Protein AF-A0A1B6D0D6-F1 (afdb_monomer)

Structure (mmCIF, N/CA/C/O backbone):
data_AF-A0A1B6D0D6-F1
#
_entry.id   AF-A0A1B6D0D6-F1
#
loop_
_atom_site.group_PDB
_atom_site.id
_atom_site.type_symbol
_atom_site.label_atom_id
_atom_site.label_alt_id
_atom_site.label_comp_id
_atom_site.label_asym_id
_atom_site.label_entity_id
_atom_site.label_seq_id
_atom_site.pdbx_PDB_ins_code
_atom_site.Cartn_x
_atom_site.Cartn_y
_atom_site.Cartn_z
_atom_site.occupancy
_atom_site.B_iso_or_equiv
_atom_site.auth_seq_id
_atom_site.auth_comp_id
_atom_site.auth_asym_id
_atom_site.auth_atom_id
_atom_site.pdbx_PDB_model_num
ATOM 1 N N . THR A 1 1 ? -44.015 -38.029 50.184 1.00 39.19 1 THR A N 1
ATOM 2 C CA . THR A 1 1 ? -42.613 -38.122 49.736 1.00 39.19 1 THR A CA 1
ATOM 3 C C . THR A 1 1 ? -42.463 -37.241 48.519 1.00 39.19 1 THR A C 1
ATOM 5 O O . THR A 1 1 ? -43.371 -37.214 47.702 1.00 39.19 1 THR A O 1
ATOM 8 N N . ILE A 1 2 ? -41.411 -36.433 48.529 1.00 34.16 2 ILE A N 1
ATOM 9 C CA . ILE A 1 2 ? -41.123 -35.267 47.683 1.00 34.16 2 ILE A CA 1
ATOM 10 C C . ILE A 1 2 ? -40.636 -35.699 46.284 1.00 34.16 2 ILE A C 1
ATOM 12 O O . ILE A 1 2 ? -39.927 -36.695 46.210 1.00 34.16 2 ILE A O 1
ATOM 16 N N . GLU A 1 3 ? -41.057 -34.938 45.258 1.00 36.84 3 GLU A N 1
ATOM 17 C CA . GLU A 1 3 ? -40.459 -34.633 43.929 1.00 36.84 3 GLU A CA 1
ATOM 18 C C . GLU A 1 3 ? -39.838 -35.770 43.083 1.00 36.84 3 GLU A C 1
ATOM 20 O O . GLU A 1 3 ? -39.102 -36.629 43.546 1.00 36.84 3 GLU A O 1
ATOM 25 N N . SER A 1 4 ? -40.015 -35.792 41.761 1.00 36.00 4 SER A N 1
ATOM 26 C CA . SER A 1 4 ? -39.364 -34.803 40.893 1.00 36.00 4 SER A CA 1
ATOM 27 C C . SER A 1 4 ? -39.814 -34.929 39.433 1.00 36.00 4 SER A C 1
ATOM 29 O O . SER A 1 4 ? -39.970 -36.016 38.883 1.00 36.00 4 SER A O 1
ATOM 31 N N . ASN A 1 5 ? -40.015 -33.762 38.827 1.00 39.62 5 ASN A N 1
ATOM 32 C CA . ASN A 1 5 ? -40.193 -33.519 37.401 1.00 39.62 5 ASN A CA 1
ATOM 33 C C . ASN A 1 5 ? -38.788 -33.417 36.767 1.00 39.62 5 ASN A C 1
ATOM 35 O O . ASN A 1 5 ? -37.961 -32.706 37.343 1.00 39.62 5 ASN A O 1
ATOM 39 N N . PRO A 1 6 ? -38.466 -34.060 35.628 1.00 39.66 6 PRO A N 1
ATOM 40 C CA . PRO A 1 6 ? -37.194 -33.817 34.968 1.00 39.66 6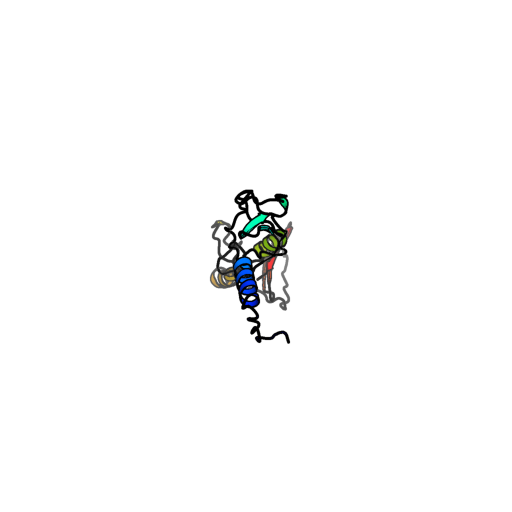 PRO A CA 1
ATOM 41 C C . PRO A 1 6 ? -37.310 -32.512 34.179 1.00 39.66 6 PRO A C 1
ATOM 43 O O . PRO A 1 6 ? -37.983 -32.426 33.152 1.00 39.66 6 PRO A O 1
ATOM 46 N N . MET A 1 7 ? -36.679 -31.473 34.715 1.00 35.28 7 MET A N 1
ATOM 47 C CA . MET A 1 7 ? -36.406 -30.230 34.009 1.00 35.28 7 MET A CA 1
ATOM 48 C C . MET A 1 7 ? -35.378 -30.569 32.925 1.00 35.28 7 MET A C 1
ATOM 50 O O . MET A 1 7 ? -34.234 -30.884 33.235 1.00 35.28 7 MET A O 1
ATOM 54 N N . ALA A 1 8 ? -35.815 -30.605 31.667 1.00 37.88 8 ALA A N 1
ATOM 55 C CA . ALA A 1 8 ? -34.906 -30.689 30.536 1.00 37.88 8 ALA A CA 1
ATOM 56 C C . ALA A 1 8 ? -34.085 -29.395 30.504 1.00 37.88 8 ALA A C 1
ATOM 58 O O . ALA A 1 8 ? -34.636 -28.310 30.313 1.00 37.88 8 ALA A O 1
ATOM 59 N N . GLU A 1 9 ? -32.787 -29.525 30.758 1.00 37.00 9 GLU A N 1
ATOM 60 C CA . GLU A 1 9 ? -31.804 -28.466 30.578 1.00 37.00 9 GLU A CA 1
ATOM 61 C C . GLU A 1 9 ? -31.776 -28.097 29.092 1.00 37.00 9 GLU A C 1
ATOM 63 O O . GLU A 1 9 ? -31.386 -28.882 28.229 1.00 37.00 9 GLU A O 1
ATOM 68 N N . ILE A 1 10 ? -32.279 -26.903 28.791 1.00 42.34 10 ILE A N 1
ATOM 69 C CA . ILE A 1 10 ? -32.053 -26.231 27.518 1.00 42.34 10 ILE A CA 1
ATOM 70 C C . ILE A 1 10 ? -30.659 -25.618 27.657 1.00 42.34 10 ILE A C 1
ATOM 72 O O . ILE A 1 10 ? -30.530 -24.490 28.128 1.00 42.34 10 ILE A O 1
ATOM 76 N N . GLU A 1 11 ? -29.618 -26.389 27.338 1.00 39.38 11 GLU A N 1
ATOM 77 C CA . GLU A 1 11 ? -28.283 -25.829 27.123 1.00 39.38 11 GLU A CA 1
ATOM 78 C C . GLU A 1 11 ? -28.361 -24.908 25.902 1.00 39.38 11 GLU A C 1
ATOM 80 O O . GLU A 1 11 ? -28.730 -25.302 24.792 1.00 39.38 11 GLU A O 1
ATOM 85 N N . SER A 1 12 ? -28.160 -23.630 26.193 1.00 41.00 12 SER A N 1
ATOM 86 C CA . SER A 1 12 ? -28.443 -22.478 25.362 1.00 41.00 12 SER A CA 1
ATOM 87 C C . SER A 1 12 ? -27.462 -22.357 24.197 1.00 41.00 12 SER A C 1
ATOM 89 O O . SER A 1 12 ? -26.256 -22.540 24.315 1.00 41.00 12 SER A O 1
ATOM 91 N N . SER A 1 13 ? -28.020 -21.949 23.063 1.00 46.53 13 SER A N 1
ATOM 92 C CA . SER A 1 13 ? -27.400 -21.533 21.802 1.00 46.53 13 SER A CA 1
ATOM 93 C C . SER A 1 13 ? -26.521 -20.268 21.905 1.00 46.53 13 SER A C 1
ATOM 95 O O . SER A 1 13 ? -26.529 -19.431 21.004 1.00 46.53 13 SER A O 1
ATOM 97 N N . GLU A 1 14 ? -25.837 -20.053 23.027 1.00 46.78 14 GLU A N 1
ATOM 98 C CA . GLU A 1 14 ? -25.138 -18.798 23.339 1.00 46.78 14 GLU A CA 1
ATOM 99 C C . GLU A 1 14 ? -23.723 -18.739 22.739 1.00 46.78 14 GLU A C 1
ATOM 101 O O . GLU A 1 14 ? -23.304 -17.671 22.290 1.00 46.78 14 GLU A O 1
ATOM 106 N N . GLU A 1 15 ? -23.028 -19.875 22.618 1.00 44.41 15 GLU A N 1
ATOM 107 C CA . GLU A 1 15 ? -21.639 -19.923 22.126 1.00 44.41 15 GLU A CA 1
ATOM 108 C C . GLU A 1 15 ? -21.503 -19.593 20.627 1.00 44.41 15 GLU A C 1
ATOM 110 O O . GLU A 1 15 ? -20.579 -18.881 20.234 1.00 44.41 15 GLU A O 1
ATOM 115 N N . GLU A 1 16 ? -22.449 -20.021 19.779 1.00 43.06 16 GLU A N 1
ATOM 116 C CA . GLU A 1 16 ? -22.435 -19.678 18.344 1.00 43.06 16 GLU A CA 1
ATOM 117 C C . GLU A 1 16 ? -22.640 -18.171 18.108 1.00 43.06 16 GLU A C 1
ATOM 119 O O . GLU A 1 16 ? -22.096 -17.602 17.159 1.00 43.06 16 GLU A O 1
ATOM 124 N N . SER A 1 17 ? -23.373 -17.502 19.006 1.00 55.56 17 SER A N 1
ATOM 125 C CA . SER A 1 17 ? -23.674 -16.074 18.890 1.00 55.56 17 SER A CA 1
ATOM 126 C C . SER A 1 17 ? -22.478 -15.185 19.233 1.00 55.56 17 SER A C 1
ATOM 128 O O . SER A 1 17 ? -22.275 -14.163 18.575 1.00 55.56 17 SER A O 1
ATOM 130 N N . GLU A 1 18 ? -21.651 -15.570 20.215 1.00 51.44 18 GLU A N 1
ATOM 131 C CA . GLU A 1 18 ? -20.466 -14.797 20.599 1.00 51.44 18 GLU A CA 1
ATOM 132 C C . GLU A 1 18 ? -19.409 -14.810 19.499 1.00 51.44 18 GLU A C 1
ATOM 134 O O . GLU A 1 18 ? -18.860 -13.754 19.186 1.00 51.44 18 GLU A O 1
ATOM 139 N N . ASP A 1 19 ? -19.158 -15.958 18.866 1.00 53.53 19 ASP A N 1
ATOM 140 C CA . ASP A 1 19 ? -18.165 -16.077 17.794 1.00 53.53 19 ASP A CA 1
ATOM 141 C C . ASP A 1 19 ? -18.588 -15.328 16.521 1.00 53.53 19 ASP A C 1
ATOM 143 O O . ASP A 1 19 ? -17.757 -14.703 15.848 1.00 53.53 19 ASP A O 1
ATOM 147 N N . GLU A 1 20 ? -19.883 -15.317 16.200 1.00 54.31 20 GLU A N 1
ATOM 148 C CA . GLU A 1 20 ? -20.429 -14.545 15.082 1.00 54.31 20 GLU A CA 1
ATOM 149 C C . GLU A 1 20 ? -20.345 -13.029 15.346 1.00 54.31 20 GLU A C 1
ATOM 151 O O . GLU A 1 20 ? -19.938 -12.254 14.469 1.00 54.31 20 GLU A O 1
ATOM 156 N N . LEU A 1 21 ? -20.602 -12.598 16.585 1.00 57.00 21 LEU A N 1
ATOM 157 C CA . LEU A 1 21 ? -20.431 -11.212 17.027 1.00 57.00 21 LEU A CA 1
ATOM 158 C C . LEU A 1 21 ? -18.947 -10.811 17.036 1.00 57.00 21 LEU A C 1
ATOM 160 O O . LEU A 1 21 ? -18.591 -9.735 16.553 1.00 57.00 21 LEU A O 1
ATOM 164 N N . LEU A 1 22 ? -18.056 -11.698 17.489 1.00 53.88 22 LEU A N 1
ATOM 165 C CA . LEU A 1 22 ? -16.603 -11.510 17.478 1.00 53.88 22 LEU A CA 1
ATOM 166 C C . LEU A 1 22 ? -16.080 -11.371 16.044 1.00 53.88 22 LEU A C 1
ATOM 168 O O . LEU A 1 22 ? -15.235 -10.520 15.769 1.00 53.88 22 LEU A O 1
ATOM 172 N N . ASN A 1 23 ? -16.589 -12.178 15.113 1.00 52.47 23 ASN A N 1
ATOM 173 C CA . ASN A 1 23 ? -16.229 -12.121 13.696 1.00 52.47 23 ASN A CA 1
ATOM 174 C C . ASN A 1 23 ? -16.796 -10.879 12.994 1.00 52.47 23 ASN A C 1
ATOM 176 O O . ASN A 1 23 ? -16.139 -10.326 12.108 1.00 52.47 23 ASN A O 1
ATOM 180 N N . THR A 1 24 ? -17.956 -10.391 13.435 1.00 52.38 24 THR A N 1
ATOM 181 C CA . THR A 1 24 ? -18.528 -9.114 12.990 1.00 52.38 24 THR A CA 1
ATOM 182 C C . THR A 1 24 ? -17.701 -7.929 13.508 1.00 52.38 24 THR A C 1
ATOM 184 O O . THR A 1 24 ? -17.396 -7.008 12.751 1.00 52.38 24 THR A O 1
ATOM 187 N N . LEU A 1 25 ? -17.227 -7.986 14.757 1.00 57.09 25 LEU A N 1
ATOM 188 C CA . LEU A 1 25 ? -16.397 -6.947 15.384 1.00 57.09 25 LEU A CA 1
ATOM 189 C C . LEU A 1 25 ? -14.937 -6.946 14.908 1.00 57.09 25 LEU A C 1
ATOM 191 O O . LEU A 1 25 ? -14.326 -5.880 14.811 1.00 57.09 25 LEU A O 1
ATOM 195 N N . LYS A 1 26 ? -14.379 -8.106 14.526 1.00 52.84 26 LYS A N 1
ATOM 196 C CA . LYS A 1 26 ? -13.071 -8.205 13.840 1.00 52.84 26 LYS A CA 1
ATOM 197 C C . LYS A 1 26 ? -13.041 -7.417 12.526 1.00 52.84 26 LYS A C 1
ATOM 199 O O . LYS A 1 26 ? -11.961 -7.074 12.056 1.00 52.84 26 LYS A O 1
ATOM 204 N N . ARG A 1 27 ? -14.213 -7.120 11.952 1.00 53.22 27 ARG A N 1
ATOM 205 C CA . ARG A 1 27 ? -14.407 -6.304 10.746 1.00 53.22 27 ARG A CA 1
ATOM 206 C C . ARG A 1 27 ? -15.014 -4.944 11.052 1.00 53.22 27 ARG A C 1
ATOM 208 O O . ARG A 1 27 ? -15.774 -4.419 10.239 1.00 53.22 27 ARG A O 1
ATOM 215 N N . ILE A 1 28 ? -14.688 -4.359 12.198 1.00 58.53 28 ILE A N 1
ATOM 216 C CA . ILE A 1 28 ? -14.913 -2.932 12.366 1.00 58.53 28 ILE A CA 1
ATOM 217 C C . ILE A 1 28 ? -14.174 -2.215 11.229 1.00 58.53 28 ILE A C 1
ATOM 219 O O . ILE A 1 28 ? -12.947 -2.196 11.153 1.00 58.53 28 ILE A O 1
ATOM 223 N N . ASP A 1 29 ? -14.972 -1.719 10.283 1.00 55.72 29 ASP A N 1
ATOM 224 C CA . ASP A 1 29 ? -14.516 -0.938 9.145 1.00 55.72 29 ASP A CA 1
ATOM 225 C C . ASP A 1 29 ? -13.705 0.241 9.693 1.00 55.72 29 ASP A C 1
ATOM 227 O O . ASP A 1 29 ? -14.025 0.776 10.758 1.00 55.72 29 ASP A O 1
ATOM 231 N N . ASN A 1 30 ? -12.684 0.692 8.966 1.00 56.16 30 ASN A N 1
ATOM 232 C CA . ASN A 1 30 ? -11.805 1.796 9.387 1.00 56.16 30 ASN A CA 1
ATOM 233 C C . ASN A 1 30 ? -12.563 3.123 9.640 1.00 56.16 30 ASN A C 1
ATOM 235 O O . ASN A 1 30 ? -11.960 4.126 10.005 1.00 56.16 30 ASN A O 1
ATOM 239 N N . LYS A 1 31 ? -13.878 3.134 9.404 1.00 58.28 31 LYS A N 1
ATOM 240 C CA . LYS A 1 31 ? -14.824 4.221 9.645 1.00 58.28 31 LYS A CA 1
ATOM 241 C C . LYS A 1 31 ? -15.462 4.200 11.031 1.00 58.28 31 LYS A C 1
ATOM 243 O O . LYS A 1 31 ? -16.122 5.176 11.376 1.00 58.28 31 LYS A O 1
ATOM 248 N N . ALA A 1 32 ? -15.353 3.115 11.797 1.00 67.88 32 ALA A N 1
ATOM 249 C CA . ALA A 1 32 ? -15.928 3.115 13.133 1.00 67.88 32 ALA A CA 1
ATOM 250 C C . ALA A 1 32 ? -15.085 4.001 14.058 1.00 67.88 32 ALA A C 1
ATOM 252 O O . ALA A 1 32 ? -13.859 3.875 14.136 1.00 67.88 32 ALA A O 1
ATOM 253 N N . VAL A 1 33 ? -15.774 4.895 14.756 1.00 72.44 33 VAL A N 1
ATOM 254 C CA . VAL A 1 33 ? -15.189 5.881 15.661 1.00 72.44 33 VAL A CA 1
ATOM 255 C C . VAL A 1 33 ? -15.652 5.624 17.086 1.00 72.44 33 VAL A C 1
ATOM 257 O O . VAL A 1 33 ? -16.735 5.089 17.318 1.00 72.44 33 VAL A O 1
ATOM 260 N N . CYS A 1 34 ? -14.823 6.019 18.043 1.00 76.88 34 CYS A N 1
ATOM 261 C CA . CYS A 1 34 ? -15.129 5.972 19.462 1.00 76.88 34 CYS A CA 1
ATOM 262 C C . CYS A 1 34 ? -16.382 6.791 19.779 1.00 76.88 34 CYS A C 1
ATOM 264 O O . CYS A 1 34 ? -16.420 7.984 19.486 1.00 76.88 34 CYS A O 1
ATOM 266 N N . ASP A 1 35 ? -17.349 6.192 20.482 1.00 77.06 35 ASP A N 1
ATOM 267 C CA . ASP A 1 35 ? -18.580 6.876 20.911 1.00 77.06 35 ASP A CA 1
ATOM 268 C C . ASP A 1 35 ? -18.326 8.029 21.906 1.00 77.06 35 ASP A C 1
ATOM 270 O O . ASP A 1 35 ? -19.262 8.741 22.272 1.00 77.06 35 ASP A O 1
ATOM 274 N N . PHE A 1 36 ? -17.084 8.193 22.383 1.00 81.38 36 PHE A N 1
ATOM 275 C CA . PHE A 1 36 ? -16.679 9.256 23.304 1.00 81.38 36 PHE A CA 1
ATOM 276 C C . PHE A 1 36 ? -15.774 10.317 22.669 1.00 81.38 36 PHE A C 1
ATOM 278 O O . PHE A 1 36 ? -16.056 11.501 22.802 1.00 81.38 36 PHE A O 1
ATOM 285 N N . CYS A 1 37 ? -14.668 9.922 22.027 1.00 82.25 37 CYS A N 1
ATOM 286 C CA . CYS A 1 37 ? -13.714 10.885 21.463 1.00 82.25 37 CYS A CA 1
ATOM 287 C C . CYS A 1 37 ? -13.931 11.171 19.976 1.00 82.25 37 CYS A C 1
ATOM 289 O O . CYS A 1 37 ? -13.204 11.992 19.429 1.00 82.25 37 CYS A O 1
ATOM 291 N N . GLU A 1 38 ? -14.875 10.475 19.332 1.00 75.19 38 GLU A N 1
ATOM 292 C CA . GLU A 1 38 ? -15.215 10.620 17.908 1.00 75.19 38 GLU A CA 1
ATOM 293 C C . GLU A 1 38 ? -14.027 10.406 16.949 1.00 75.19 38 GLU A C 1
ATOM 295 O O . GLU A 1 38 ? -14.090 10.736 15.768 1.00 75.19 38 GLU A O 1
ATOM 300 N N . ASP A 1 39 ? -12.951 9.798 17.451 1.00 72.69 39 ASP A N 1
ATOM 301 C CA . ASP A 1 39 ? -11.754 9.442 16.695 1.00 72.69 39 ASP A CA 1
ATOM 302 C C . ASP A 1 39 ? -11.706 7.926 16.461 1.00 72.69 39 ASP A C 1
ATOM 304 O O . ASP A 1 39 ? -12.420 7.140 17.092 1.00 72.69 39 ASP A O 1
ATOM 308 N N . THR A 1 40 ? -10.844 7.506 15.545 1.00 69.69 40 THR A N 1
ATOM 309 C CA . THR A 1 40 ? -10.610 6.112 15.172 1.00 69.69 40 THR A CA 1
ATOM 310 C C . THR A 1 40 ? -10.261 5.274 16.403 1.00 69.69 40 THR A C 1
ATOM 312 O O . THR A 1 40 ? -9.352 5.616 17.164 1.00 69.69 40 THR A O 1
ATOM 315 N N . PHE A 1 41 ? -10.931 4.131 16.573 1.00 72.56 41 PHE A N 1
ATOM 316 C CA . PHE A 1 41 ? -10.701 3.237 17.711 1.00 72.56 41 PHE A CA 1
ATOM 317 C C . PHE A 1 41 ? -9.237 2.833 17.868 1.00 72.56 41 PHE A C 1
ATOM 319 O O . PHE A 1 41 ? -8.662 2.220 16.968 1.00 72.56 41 PHE A O 1
ATOM 326 N N . LEU A 1 42 ? -8.653 3.094 19.037 1.00 64.25 42 LEU A N 1
ATOM 327 C CA . LEU A 1 42 ? -7.365 2.533 19.440 1.00 64.25 42 LEU A CA 1
ATOM 328 C C . LEU A 1 42 ? -7.618 1.255 20.250 1.00 64.25 42 LEU A C 1
ATOM 330 O O . LEU A 1 42 ? -8.230 1.358 21.312 1.00 64.25 42 LEU A O 1
ATOM 334 N N . PRO A 1 43 ? -7.189 0.071 19.775 1.00 62.91 43 PRO A N 1
ATOM 335 C CA . PRO A 1 43 ? -7.244 -1.142 20.580 1.00 62.91 43 PRO A CA 1
ATOM 336 C C . PRO A 1 43 ? -6.275 -1.068 21.776 1.00 62.91 43 PRO A C 1
ATOM 338 O O . PRO A 1 43 ? -5.204 -0.469 21.642 1.00 62.91 43 PRO A O 1
ATOM 341 N N . PRO A 1 44 ? -6.602 -1.704 22.922 1.00 63.84 44 PRO A N 1
ATOM 342 C CA . PRO A 1 44 ? -7.825 -2.470 23.207 1.00 63.84 44 PRO A CA 1
ATOM 343 C C . PRO A 1 44 ? -9.067 -1.578 23.393 1.00 63.84 44 PRO A C 1
ATOM 345 O O . PRO A 1 44 ? -8.960 -0.368 23.571 1.00 63.84 44 PRO A O 1
ATOM 348 N N . ILE A 1 45 ? -10.265 -2.163 23.315 1.00 74.94 45 ILE A N 1
ATOM 349 C CA . ILE A 1 45 ? -11.531 -1.407 23.315 1.00 74.94 45 ILE A CA 1
ATOM 350 C C . ILE A 1 45 ? -12.390 -1.838 24.485 1.00 74.94 45 ILE A C 1
ATOM 352 O O . ILE A 1 45 ? -12.536 -3.018 24.788 1.00 74.94 45 ILE A O 1
ATOM 356 N N . LYS A 1 46 ? -12.982 -0.860 25.156 1.00 76.31 46 LYS A N 1
ATOM 357 C CA . LYS A 1 46 ? -13.946 -1.081 26.228 1.00 76.31 46 LYS A CA 1
ATOM 358 C C . LYS A 1 46 ? -15.335 -1.206 25.628 1.00 76.31 46 LYS A C 1
ATOM 360 O O . LYS A 1 46 ? -15.686 -0.463 24.713 1.00 76.31 46 LYS A O 1
ATOM 365 N N . MET A 1 47 ? -16.123 -2.118 26.180 1.00 79.88 47 MET A N 1
ATOM 366 C CA . MET A 1 47 ? -17.512 -2.333 25.794 1.00 79.88 47 MET A CA 1
ATOM 367 C C . MET A 1 47 ? -18.378 -2.332 27.056 1.00 79.88 47 MET A C 1
ATOM 369 O O . MET A 1 47 ? -18.011 -2.937 28.067 1.00 79.88 47 MET A O 1
ATOM 373 N N . CYS A 1 48 ? -19.505 -1.621 27.037 1.00 80.69 48 CYS A N 1
ATOM 374 C CA . CYS A 1 48 ? -20.517 -1.770 28.090 1.00 80.69 48 CYS A CA 1
ATOM 375 C C . CYS A 1 48 ? -21.503 -2.898 27.750 1.00 80.69 48 CYS A C 1
ATOM 377 O O . CYS A 1 48 ? -21.525 -3.368 26.616 1.00 80.69 48 CYS A O 1
ATOM 379 N N . ALA A 1 49 ? -22.356 -3.308 28.695 1.00 78.81 49 ALA A N 1
ATOM 380 C CA . ALA A 1 49 ? -23.326 -4.385 28.450 1.00 78.81 49 ALA A CA 1
ATOM 381 C C . ALA A 1 49 ? -24.363 -4.051 27.355 1.00 78.81 49 ALA A C 1
ATOM 383 O O . ALA A 1 49 ? -24.974 -4.950 26.794 1.00 78.81 49 ALA A O 1
ATOM 384 N N . ASN A 1 50 ? -24.511 -2.768 27.002 1.00 76.19 50 ASN A N 1
ATOM 385 C CA . ASN A 1 50 ? -25.353 -2.295 25.899 1.00 76.19 50 ASN A CA 1
ATOM 386 C C . ASN A 1 50 ? -24.574 -2.086 24.580 1.00 76.19 50 ASN A C 1
ATOM 388 O O . ASN A 1 50 ? -24.994 -1.277 23.758 1.00 76.19 50 ASN A O 1
ATOM 392 N N . TYR A 1 51 ? -23.421 -2.741 24.397 1.00 75.06 51 TYR A N 1
ATOM 393 C CA . TYR A 1 51 ? -22.628 -2.738 23.153 1.00 75.06 51 TYR A CA 1
ATOM 394 C C . TYR A 1 51 ? -22.185 -1.354 22.635 1.00 75.06 51 TYR A C 1
ATOM 396 O O . TYR A 1 51 ? -22.024 -1.153 21.435 1.00 75.06 51 TYR A O 1
ATOM 404 N N . HIS A 1 52 ? -21.947 -0.392 23.530 1.00 78.06 52 HIS A N 1
ATOM 405 C CA . HIS A 1 52 ? -21.271 0.861 23.168 1.00 78.06 52 HIS A CA 1
ATOM 406 C C . HIS A 1 52 ? -19.756 0.699 23.292 1.00 78.06 52 HIS A C 1
ATOM 408 O O . HIS A 1 52 ? -19.288 0.127 24.284 1.00 78.06 52 HIS A O 1
ATOM 414 N N . PHE A 1 53 ? -19.002 1.230 22.327 1.00 77.94 53 PHE A N 1
ATOM 415 C CA . PHE A 1 53 ? -17.564 0.988 22.193 1.00 77.94 53 PHE A CA 1
ATOM 416 C C . PHE A 1 53 ? -16.742 2.242 22.507 1.00 77.94 53 PHE A C 1
ATOM 418 O O . PHE A 1 53 ? -17.015 3.335 22.005 1.00 77.94 53 PHE A O 1
ATOM 425 N N . PHE A 1 54 ? -15.672 2.075 23.290 1.00 78.56 54 PHE A N 1
ATOM 426 C CA . PHE A 1 54 ? -14.787 3.168 23.713 1.00 78.56 54 PHE A CA 1
ATOM 427 C C . PHE A 1 54 ? -13.312 2.786 23.588 1.00 78.56 54 PHE A C 1
ATOM 429 O O . PHE A 1 54 ? -12.937 1.653 23.885 1.00 78.56 54 PHE A O 1
ATOM 436 N N . CYS A 1 55 ? -12.449 3.738 23.232 1.00 77.50 55 CYS A N 1
ATOM 437 C CA . CYS A 1 55 ? -11.000 3.530 23.309 1.00 77.50 55 CYS A CA 1
ATOM 438 C C . CYS A 1 55 ? -10.570 3.266 24.759 1.00 77.50 55 CYS A C 1
ATOM 440 O O . CYS A 1 55 ? -11.075 3.909 25.687 1.00 77.50 55 CYS A O 1
ATOM 442 N N . ASP A 1 56 ? -9.579 2.396 24.963 1.00 75.19 56 ASP A N 1
ATOM 443 C CA . ASP A 1 56 ? -9.014 2.171 26.298 1.00 75.19 56 ASP A CA 1
ATOM 444 C C . ASP A 1 56 ? -8.483 3.474 26.925 1.00 75.19 56 ASP A C 1
ATOM 446 O O . ASP A 1 56 ? -8.826 3.798 28.067 1.00 75.19 56 ASP A O 1
ATOM 450 N N . ASN A 1 57 ? -7.795 4.290 26.117 1.00 77.38 57 ASN A N 1
ATOM 451 C CA . ASN A 1 57 ? -7.231 5.590 26.501 1.00 77.38 57 ASN A CA 1
ATOM 452 C C . ASN A 1 57 ? -8.270 6.635 26.939 1.00 77.38 57 ASN A C 1
ATOM 454 O O . ASN A 1 57 ? -7.905 7.618 27.581 1.00 77.38 57 ASN A O 1
ATOM 458 N N . CYS A 1 58 ? -9.558 6.453 26.627 1.00 79.19 58 CYS A N 1
ATOM 459 C CA . CYS A 1 58 ? -10.601 7.377 27.078 1.00 79.19 58 CYS A CA 1
ATOM 460 C C . CYS A 1 58 ? -10.922 7.226 28.577 1.00 79.19 58 CYS A C 1
ATOM 462 O O . CYS A 1 58 ? -11.731 7.991 29.092 1.00 79.19 58 CYS A O 1
ATOM 464 N N . ASN A 1 59 ? -10.315 6.256 29.283 1.00 76.56 59 ASN A N 1
ATOM 465 C CA . ASN A 1 59 ? -10.483 6.028 30.727 1.00 76.56 59 ASN A CA 1
ATOM 466 C C . ASN A 1 59 ? -11.954 5.957 31.189 1.00 76.56 59 ASN A C 1
ATOM 468 O O . ASN A 1 59 ? -12.289 6.278 32.328 1.00 76.56 59 ASN A O 1
ATOM 472 N N . ILE A 1 60 ? -12.836 5.492 30.300 1.00 77.19 60 ILE A N 1
ATOM 473 C CA . ILE A 1 60 ? -14.270 5.363 30.552 1.00 77.19 60 ILE A CA 1
ATOM 474 C C . ILE A 1 60 ? -14.513 4.172 31.480 1.00 77.19 60 ILE A C 1
ATOM 476 O O . ILE A 1 60 ? -14.236 3.030 31.120 1.00 77.19 60 ILE A O 1
ATOM 480 N N . THR A 1 61 ? -15.045 4.436 32.672 1.00 78.44 61 THR A N 1
ATOM 481 C CA . THR A 1 61 ? -15.474 3.405 33.637 1.00 78.44 61 THR A CA 1
ATOM 482 C C . THR A 1 61 ? -16.984 3.164 33.593 1.00 78.44 61 THR A C 1
ATOM 484 O O . THR A 1 61 ? -17.452 2.066 33.897 1.00 78.44 61 THR A O 1
ATOM 487 N N . LYS A 1 62 ? -17.751 4.174 33.166 1.00 82.31 62 LYS A N 1
ATOM 488 C CA . LYS A 1 62 ? -19.194 4.103 32.922 1.00 82.31 62 LYS A CA 1
ATOM 489 C C . LYS A 1 62 ? -19.521 4.643 31.541 1.00 82.31 62 LYS A C 1
ATOM 491 O O . LYS A 1 62 ? -19.028 5.701 31.164 1.00 82.31 62 LYS A O 1
ATOM 496 N N . CYS A 1 63 ? -20.374 3.937 30.812 1.00 80.81 63 CYS A N 1
ATOM 497 C CA . CYS A 1 63 ? -20.834 4.346 29.497 1.00 80.81 63 CYS A CA 1
ATOM 498 C C . CYS A 1 63 ? -21.529 5.722 29.571 1.00 80.81 63 CYS A C 1
ATOM 500 O O . CYS A 1 63 ? -22.520 5.851 30.290 1.00 80.81 63 CYS A O 1
ATOM 502 N N . PRO A 1 64 ? -21.094 6.730 28.798 1.00 79.94 64 PRO A N 1
ATOM 503 C CA . PRO A 1 64 ? -21.725 8.050 28.785 1.00 79.94 64 PRO A CA 1
ATOM 504 C C . PRO A 1 64 ? -23.153 8.041 28.218 1.00 79.94 64 PRO A C 1
ATOM 506 O O . PRO A 1 64 ? -23.923 8.948 28.514 1.00 79.94 64 PRO A O 1
ATOM 509 N N . ARG A 1 65 ? -23.534 7.023 27.429 1.00 81.50 65 ARG A N 1
ATOM 510 C CA . ARG A 1 65 ? -24.884 6.913 26.846 1.00 81.50 65 ARG A CA 1
ATOM 511 C C . ARG A 1 65 ? -25.896 6.203 27.739 1.00 81.50 65 ARG A C 1
ATOM 513 O O . ARG A 1 65 ? -27.049 6.609 27.780 1.00 81.50 65 ARG A O 1
ATOM 520 N N . CYS A 1 66 ? -25.489 5.143 28.439 1.00 83.06 66 CYS A N 1
ATOM 521 C CA . CYS A 1 66 ? -26.413 4.302 29.216 1.00 83.06 66 CYS A CA 1
ATOM 522 C C . CYS A 1 66 ? -26.064 4.188 30.705 1.00 83.06 66 CYS A C 1
ATOM 524 O O . CYS A 1 66 ? -26.756 3.489 31.434 1.00 83.06 66 CYS A O 1
ATOM 526 N N . SER A 1 67 ? -25.010 4.864 31.174 1.00 81.50 67 SER A N 1
ATOM 527 C CA . SER A 1 67 ? -24.516 4.839 32.564 1.00 81.50 67 SER A CA 1
ATOM 528 C C . SER A 1 67 ? -24.085 3.469 33.104 1.00 81.50 67 SER A C 1
ATOM 530 O O . SER A 1 67 ? -23.675 3.369 34.262 1.00 81.50 67 SER A O 1
ATOM 532 N N . ASP A 1 68 ? -24.128 2.432 32.270 1.00 80.44 68 ASP A N 1
ATOM 533 C CA . ASP A 1 68 ? -23.718 1.079 32.620 1.00 80.44 68 ASP A CA 1
ATOM 534 C C . ASP A 1 68 ? -22.192 0.962 32.748 1.00 80.44 68 ASP A C 1
ATOM 536 O O . ASP A 1 68 ? -21.436 1.746 32.164 1.00 80.44 68 ASP A O 1
ATOM 540 N N . SER A 1 69 ? -21.728 -0.029 33.503 1.00 76.06 69 SER A N 1
ATOM 541 C CA . SER A 1 69 ? -20.310 -0.335 33.649 1.00 76.06 69 SER A CA 1
ATOM 542 C C . SER A 1 69 ? -19.683 -0.660 32.289 1.00 76.06 69 SER A C 1
ATOM 544 O O . SER A 1 69 ? -20.162 -1.510 31.536 1.00 76.06 69 SER A O 1
ATOM 546 N N . ALA A 1 70 ? -18.601 0.044 31.958 1.00 69.25 70 ALA A N 1
ATOM 547 C CA . ALA A 1 70 ? -17.773 -0.296 30.812 1.00 69.25 70 ALA A CA 1
ATOM 548 C C . ALA A 1 70 ? -16.725 -1.306 31.285 1.00 69.25 70 ALA A C 1
ATOM 550 O O . ALA A 1 70 ? -15.912 -0.997 32.159 1.00 69.25 70 ALA A O 1
ATOM 551 N N . LYS A 1 71 ? -16.744 -2.519 30.731 1.00 68.69 71 LYS A N 1
ATOM 552 C CA . LYS A 1 71 ? -15.696 -3.509 30.982 1.00 68.69 71 LYS A CA 1
ATOM 553 C C . LYS A 1 71 ? -14.664 -3.421 29.866 1.00 68.69 71 LYS A C 1
ATOM 555 O O . LYS A 1 71 ? -14.990 -3.145 28.710 1.00 68.69 71 LYS A O 1
ATOM 560 N N . VAL A 1 72 ? -13.398 -3.633 30.218 1.00 63.81 72 VAL A N 1
ATOM 561 C CA . VAL A 1 72 ? -12.344 -3.814 29.217 1.00 63.81 72 VAL A CA 1
ATOM 562 C C . VAL A 1 72 ? -12.691 -5.071 28.439 1.00 63.81 72 VAL A C 1
ATOM 564 O O . VAL A 1 72 ? -12.714 -6.158 29.012 1.00 63.81 72 VAL A O 1
ATOM 567 N N . SER A 1 73 ? -12.997 -4.913 27.154 1.00 64.00 73 SER A N 1
ATOM 568 C CA . SER A 1 73 ? -13.092 -6.054 26.266 1.00 64.00 73 SER A CA 1
ATOM 569 C C . SER A 1 73 ? -11.704 -6.318 25.695 1.00 64.00 73 SER A C 1
ATOM 571 O O . SER A 1 73 ? -10.991 -5.402 25.284 1.00 64.00 73 SER A O 1
ATOM 573 N N . LEU A 1 74 ? -11.295 -7.584 25.666 1.00 58.47 74 LEU A N 1
ATOM 574 C CA . LEU A 1 74 ? -10.039 -8.003 25.035 1.00 58.47 74 LEU A CA 1
ATOM 575 C C . LEU A 1 74 ? -10.159 -8.083 23.503 1.00 58.47 74 LEU A C 1
ATOM 577 O O . LEU A 1 74 ? -9.271 -8.621 22.839 1.00 58.47 74 LEU A O 1
ATOM 581 N N . LEU A 1 75 ? -11.245 -7.546 22.936 1.00 62.72 75 LEU A N 1
ATOM 582 C CA . LEU A 1 75 ? -11.468 -7.442 21.501 1.00 62.72 75 LEU A CA 1
ATOM 583 C C . LEU A 1 75 ? -10.303 -6.705 20.832 1.00 62.72 75 LEU A C 1
ATOM 585 O O . LEU A 1 75 ? -10.137 -5.488 20.950 1.00 62.72 75 LEU A O 1
ATOM 589 N N . LYS A 1 76 ? -9.496 -7.468 20.094 1.00 64.38 76 LYS A N 1
ATOM 590 C CA . LYS A 1 76 ? -8.503 -6.931 19.169 1.00 64.38 76 LYS A CA 1
ATOM 591 C C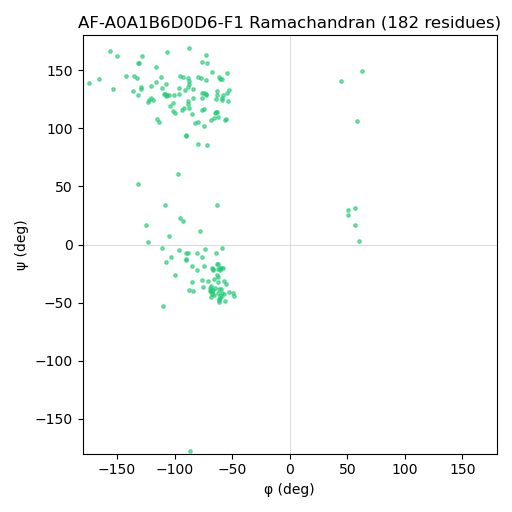 . LYS A 1 76 ? -9.218 -6.594 17.868 1.00 64.38 76 LYS A C 1
ATOM 593 O O . LYS A 1 76 ? -9.554 -7.494 17.101 1.00 64.38 76 LYS A O 1
ATOM 598 N N . ILE A 1 77 ? -9.462 -5.308 17.627 1.00 68.50 77 ILE A N 1
ATOM 599 C CA . ILE A 1 77 ? -9.893 -4.859 16.303 1.00 68.50 77 ILE A CA 1
ATOM 600 C C . ILE A 1 77 ? -8.704 -4.933 15.364 1.00 68.50 77 ILE A C 1
ATOM 602 O O . ILE A 1 77 ? -7.645 -4.369 15.641 1.00 68.50 77 ILE A O 1
ATOM 606 N N . GLN A 1 78 ? -8.916 -5.592 14.234 1.00 73.38 78 GLN A N 1
ATOM 607 C CA . GLN A 1 78 ? -7.988 -5.532 13.127 1.00 73.38 78 GLN A CA 1
ATOM 608 C C . GLN A 1 78 ? -8.388 -4.392 12.195 1.00 73.38 78 GLN A C 1
ATOM 610 O O . GLN A 1 78 ? -9.547 -4.251 11.819 1.00 73.38 78 GLN A O 1
ATOM 615 N N . ARG A 1 79 ? -7.413 -3.582 11.804 1.00 76.12 79 ARG A N 1
ATOM 616 C CA . ARG A 1 79 ? -7.567 -2.476 10.863 1.00 76.12 79 ARG A CA 1
ATOM 617 C C . ARG A 1 79 ? -7.176 -2.925 9.470 1.00 76.12 79 ARG A C 1
ATOM 619 O O . ARG A 1 79 ? -6.130 -3.552 9.297 1.00 76.12 79 ARG A O 1
ATOM 626 N N . LYS A 1 80 ? -7.988 -2.578 8.477 1.00 85.38 80 LYS A N 1
ATOM 627 C CA . LYS A 1 80 ? -7.712 -2.901 7.073 1.00 85.38 80 LYS A CA 1
ATOM 628 C C . LYS A 1 80 ? -6.696 -1.914 6.494 1.00 85.38 80 LYS A C 1
ATOM 630 O O . LYS A 1 80 ? -6.755 -0.725 6.801 1.00 85.38 80 LYS A O 1
ATOM 635 N N . CYS A 1 81 ? -5.809 -2.367 5.611 1.00 89.06 81 CYS A N 1
ATOM 636 C CA . CYS A 1 81 ? -4.996 -1.468 4.783 1.00 89.06 81 CYS A CA 1
ATOM 637 C C . CYS A 1 81 ? -5.872 -0.447 4.033 1.00 89.06 81 CYS A C 1
ATOM 639 O O . CYS A 1 81 ? -6.856 -0.820 3.393 1.00 89.06 81 CYS A O 1
ATOM 641 N N . THR A 1 82 ? -5.493 0.833 4.073 1.00 88.69 82 THR A N 1
ATOM 642 C CA . THR A 1 82 ? -6.280 1.927 3.474 1.00 88.69 82 THR A CA 1
ATOM 643 C C . THR A 1 82 ? -5.924 2.219 2.016 1.00 88.69 82 THR A C 1
ATOM 645 O O . THR A 1 82 ? -6.653 2.922 1.322 1.00 88.69 82 THR A O 1
ATOM 648 N N . LEU A 1 83 ? -4.815 1.665 1.519 1.00 90.44 83 LEU A N 1
ATOM 649 C CA . LEU A 1 83 ? -4.275 2.008 0.200 1.00 90.44 83 LEU A CA 1
ATOM 650 C C . LEU A 1 83 ? -5.058 1.416 -0.974 1.00 90.44 83 LEU A C 1
ATOM 652 O O . LEU A 1 83 ? -4.902 1.870 -2.107 1.00 90.44 83 LEU A O 1
ATOM 656 N N . SER A 1 84 ? -5.868 0.385 -0.735 1.00 89.38 84 SER A N 1
ATOM 657 C CA . SER A 1 84 ? -6.793 -0.161 -1.725 1.00 89.38 84 SER A CA 1
ATOM 658 C C . SER A 1 84 ? -7.804 -1.084 -1.066 1.00 89.38 84 SER A C 1
ATOM 660 O O . SER A 1 84 ? -7.434 -1.925 -0.249 1.00 89.38 84 SER A O 1
ATOM 662 N N . ASP A 1 85 ? -9.050 -1.047 -1.536 1.00 86.62 85 ASP A N 1
ATOM 663 C CA . ASP A 1 85 ? -10.080 -2.008 -1.126 1.00 86.62 85 ASP A CA 1
ATOM 664 C C . ASP A 1 85 ? -9.718 -3.461 -1.458 1.00 86.62 85 ASP A C 1
ATOM 666 O O . ASP A 1 85 ? -10.221 -4.378 -0.808 1.00 86.62 85 ASP A O 1
ATOM 670 N N . LYS A 1 86 ? -8.818 -3.664 -2.431 1.00 88.44 86 LYS A N 1
ATOM 671 C CA . LYS A 1 86 ? -8.295 -4.973 -2.853 1.00 88.44 86 LYS A CA 1
ATOM 672 C C . LYS A 1 86 ? -7.180 -5.505 -1.947 1.00 88.44 86 LYS A C 1
ATOM 674 O O . LYS A 1 86 ? -6.697 -6.616 -2.169 1.00 88.44 86 LYS A O 1
ATOM 679 N N . CYS A 1 87 ? -6.707 -4.706 -0.990 1.00 87.12 87 CYS A N 1
ATOM 680 C CA . CYS A 1 87 ? -5.761 -5.167 0.012 1.00 87.12 87 CYS A CA 1
ATOM 681 C C . CYS A 1 87 ? -6.523 -5.832 1.163 1.00 87.12 87 CYS A C 1
ATOM 683 O O . CYS A 1 87 ? -7.236 -5.168 1.909 1.00 87.12 87 CYS A O 1
ATOM 685 N N . GLU A 1 88 ? -6.358 -7.144 1.308 1.00 88.88 88 GLU A N 1
ATOM 686 C CA . GLU A 1 88 ? -7.006 -7.955 2.350 1.00 88.88 88 GLU A CA 1
ATOM 687 C C . GLU A 1 88 ? -6.129 -8.104 3.604 1.00 88.88 88 GLU A C 1
ATOM 689 O O . GLU A 1 88 ? -6.296 -9.037 4.382 1.00 88.88 88 GLU A O 1
ATOM 694 N N . VAL A 1 89 ? -5.158 -7.208 3.799 1.00 86.69 89 VAL A N 1
ATOM 695 C CA . VAL A 1 89 ? -4.313 -7.211 4.997 1.00 86.69 89 VAL A CA 1
ATOM 696 C C . VAL A 1 89 ? -5.020 -6.468 6.126 1.00 86.69 89 VAL A C 1
ATOM 698 O O . VAL A 1 89 ? -5.414 -5.308 5.970 1.00 86.69 89 VAL A O 1
ATOM 701 N N . TYR A 1 90 ? -5.134 -7.156 7.261 1.00 85.06 90 TYR A N 1
ATOM 702 C CA . TYR A 1 90 ? -5.763 -6.699 8.495 1.00 85.06 90 TYR A CA 1
ATOM 703 C C . TYR A 1 90 ? -4.746 -6.770 9.644 1.00 85.06 90 TYR A C 1
ATOM 705 O O . TYR A 1 90 ? -4.151 -7.824 9.873 1.00 85.06 90 TYR A O 1
ATOM 713 N N . LEU A 1 91 ? -4.510 -5.659 10.349 1.00 83.81 91 LEU A N 1
ATOM 714 C CA . LEU A 1 91 ? -3.454 -5.538 11.367 1.00 83.81 91 LEU A CA 1
ATOM 715 C C . LEU A 1 91 ? -3.970 -4.907 12.664 1.00 83.81 91 LEU A C 1
ATOM 717 O O . LEU A 1 91 ? -4.826 -4.031 12.642 1.00 83.81 91 LEU A O 1
ATOM 721 N N . ASN A 1 92 ? -3.464 -5.378 13.806 1.00 72.69 92 ASN A N 1
ATOM 722 C CA . ASN A 1 92 ? -4.009 -5.041 15.130 1.00 72.69 92 ASN A CA 1
ATOM 723 C C . ASN A 1 92 ? -3.559 -3.676 15.661 1.00 72.69 92 ASN A C 1
ATOM 725 O O . ASN A 1 92 ? -4.196 -3.133 16.557 1.00 72.69 92 ASN A O 1
ATOM 729 N N . ASP A 1 93 ? -2.446 -3.143 15.171 1.00 75.81 93 ASP A N 1
ATOM 730 C CA . ASP A 1 93 ? -1.864 -1.906 15.676 1.00 75.81 93 ASP A CA 1
ATOM 731 C C . ASP A 1 93 ? -1.522 -0.948 14.534 1.00 75.81 93 ASP A C 1
ATOM 733 O O . ASP A 1 93 ? -1.381 -1.328 13.369 1.00 75.81 93 ASP A O 1
ATOM 737 N N . LYS A 1 94 ? -1.457 0.338 14.880 1.00 77.62 94 LYS A N 1
ATOM 738 C CA . LYS A 1 94 ? -1.237 1.412 13.914 1.00 77.62 94 LYS A CA 1
ATOM 739 C C . LYS A 1 94 ? 0.160 1.342 13.301 1.00 77.62 94 LYS A C 1
ATOM 741 O O . LYS A 1 94 ? 0.291 1.564 12.103 1.00 77.62 94 LYS A O 1
ATOM 746 N N . ASP A 1 95 ? 1.173 1.008 14.094 1.00 81.75 95 ASP A N 1
ATOM 747 C CA . ASP A 1 95 ? 2.561 1.026 13.643 1.00 81.75 95 ASP A CA 1
ATOM 748 C C . ASP A 1 95 ? 2.803 -0.073 12.606 1.00 81.75 95 ASP A C 1
ATOM 750 O O . ASP A 1 95 ? 3.370 0.191 11.545 1.00 81.75 95 ASP A O 1
ATOM 754 N N . THR A 1 96 ? 2.318 -1.295 12.846 1.00 84.50 96 THR A N 1
ATOM 755 C CA . THR A 1 96 ? 2.406 -2.383 11.864 1.00 84.50 96 THR A CA 1
ATOM 756 C C . THR A 1 96 ? 1.595 -2.085 10.610 1.00 84.50 96 THR A C 1
ATOM 758 O O . THR A 1 96 ? 2.070 -2.384 9.511 1.00 84.50 96 THR A O 1
ATOM 761 N N . LEU A 1 97 ? 0.424 -1.451 10.738 1.00 86.00 97 LEU A N 1
ATOM 762 C CA . LEU A 1 97 ? -0.364 -0.997 9.592 1.00 86.00 97 LEU A CA 1
ATOM 763 C C . LEU A 1 97 ? 0.406 0.024 8.748 1.00 86.00 97 LEU A C 1
ATOM 765 O O . LEU A 1 97 ? 0.513 -0.150 7.536 1.00 86.00 97 LEU A O 1
ATOM 769 N N . GLU A 1 98 ? 1.014 1.031 9.375 1.00 86.81 98 GLU A N 1
ATOM 770 C CA . GLU A 1 98 ? 1.851 2.017 8.685 1.00 86.81 98 GLU A CA 1
ATOM 771 C C . GLU A 1 98 ? 3.067 1.365 8.009 1.00 86.81 98 GLU A C 1
ATOM 773 O O . GLU A 1 98 ? 3.446 1.750 6.899 1.00 86.81 98 GLU A O 1
ATOM 778 N N . GLN A 1 99 ? 3.690 0.362 8.639 1.00 87.25 99 GLN A N 1
ATOM 779 C CA . GLN A 1 99 ? 4.772 -0.394 8.003 1.00 87.25 99 GLN A CA 1
ATOM 780 C C . GLN A 1 99 ? 4.271 -1.194 6.800 1.00 87.25 99 GLN A C 1
ATOM 782 O O . GLN A 1 99 ? 4.916 -1.165 5.752 1.00 87.25 99 GLN A O 1
ATOM 787 N N . HIS A 1 100 ? 3.115 -1.852 6.910 1.00 88.81 100 HIS A N 1
ATOM 788 C CA . HIS A 1 100 ? 2.490 -2.553 5.794 1.00 88.81 100 HIS A CA 1
ATOM 789 C C . HIS A 1 100 ? 2.178 -1.604 4.633 1.00 88.81 100 HIS A C 1
ATOM 791 O O . HIS A 1 100 ? 2.482 -1.913 3.485 1.00 88.81 100 HIS A O 1
ATOM 797 N N . GLU A 1 101 ? 1.609 -0.433 4.898 1.00 89.81 101 GLU A N 1
ATOM 798 C CA . GLU A 1 101 ? 1.233 0.520 3.853 1.00 89.81 101 GLU A CA 1
ATOM 799 C C . GLU A 1 101 ? 2.449 1.023 3.053 1.00 89.81 101 GLU A C 1
ATOM 801 O O . GLU A 1 101 ? 2.371 1.186 1.832 1.00 89.81 101 GLU A O 1
ATOM 806 N N . LYS A 1 102 ? 3.625 1.140 3.684 1.00 87.12 102 LYS A N 1
ATOM 807 C CA . LYS A 1 102 ? 4.887 1.437 2.975 1.00 87.12 102 LYS A CA 1
ATOM 808 C C . LYS A 1 102 ? 5.283 0.353 1.972 1.00 87.12 102 LYS A C 1
ATOM 810 O O . LYS A 1 102 ? 5.959 0.657 0.987 1.00 87.12 102 LYS A O 1
ATOM 815 N N . ILE A 1 103 ? 4.872 -0.888 2.214 1.00 85.19 103 ILE A N 1
ATOM 816 C CA . ILE A 1 103 ? 5.239 -2.066 1.423 1.00 85.19 103 ILE A CA 1
ATOM 817 C C . ILE A 1 103 ? 4.080 -2.663 0.620 1.00 85.19 103 ILE A C 1
ATOM 819 O O . ILE A 1 103 ? 4.277 -3.604 -0.137 1.00 85.19 103 ILE A O 1
ATOM 823 N N . CYS A 1 104 ? 2.874 -2.120 0.749 1.00 88.81 104 CYS A N 1
ATOM 824 C CA . CYS A 1 104 ? 1.689 -2.664 0.110 1.00 88.81 104 CYS A CA 1
ATOM 825 C C . CYS A 1 104 ? 1.815 -2.611 -1.417 1.00 88.81 104 CYS A C 1
ATOM 827 O O . CYS A 1 104 ? 2.038 -1.550 -2.003 1.00 88.81 104 CYS A O 1
ATOM 829 N N . LYS A 1 105 ? 1.581 -3.742 -2.089 1.00 88.44 105 LYS A N 1
ATOM 830 C CA . LYS A 1 105 ? 1.634 -3.850 -3.558 1.00 88.44 105 LYS A CA 1
ATOM 831 C C . LYS A 1 105 ? 0.649 -2.946 -4.301 1.00 88.44 105 LYS A C 1
ATOM 833 O O . LYS A 1 105 ? 0.826 -2.679 -5.489 1.00 88.44 105 LYS A O 1
ATOM 838 N N . TYR A 1 106 ? -0.397 -2.484 -3.617 1.00 92.38 106 TYR A N 1
ATOM 839 C CA . TYR A 1 106 ? -1.382 -1.558 -4.170 1.00 92.38 106 TYR A CA 1
ATOM 840 C C . TYR A 1 106 ? -1.025 -0.087 -3.956 1.00 92.38 106 TYR A C 1
ATOM 842 O O . TYR A 1 106 ? -1.695 0.775 -4.522 1.00 92.38 106 TYR A O 1
ATOM 850 N N . ARG A 1 107 ? 0.029 0.217 -3.187 1.00 91.94 107 ARG A N 1
ATOM 851 C CA . ARG A 1 107 ? 0.473 1.596 -2.987 1.00 91.94 107 ARG A CA 1
ATOM 852 C C . ARG A 1 107 ? 0.831 2.238 -4.323 1.00 91.94 107 ARG A C 1
ATOM 854 O O . ARG A 1 107 ? 1.414 1.596 -5.202 1.00 91.94 107 ARG A O 1
ATOM 861 N N . MET A 1 108 ? 0.511 3.517 -4.451 1.00 91.56 108 MET A N 1
ATOM 862 C CA . MET A 1 108 ? 0.814 4.282 -5.651 1.00 91.56 108 MET A CA 1
ATOM 863 C C . MET A 1 108 ? 2.300 4.635 -5.687 1.00 91.56 108 MET A C 1
ATOM 865 O O . MET A 1 108 ? 2.871 5.123 -4.711 1.00 91.56 108 MET A O 1
ATOM 869 N N . VAL A 1 109 ? 2.936 4.372 -6.823 1.00 87.69 109 VAL A N 1
ATOM 870 C CA . VAL A 1 109 ? 4.343 4.678 -7.077 1.00 87.69 109 VAL A CA 1
ATOM 871 C C . VAL A 1 109 ? 4.493 5.405 -8.403 1.00 87.69 109 VAL A C 1
ATOM 873 O O . VAL A 1 109 ? 3.667 5.280 -9.306 1.00 87.69 109 VAL A O 1
ATOM 876 N N . THR A 1 110 ? 5.584 6.153 -8.521 1.00 88.00 110 THR A N 1
ATOM 877 C CA . THR A 1 110 ? 5.971 6.840 -9.753 1.00 88.00 110 THR A CA 1
ATOM 878 C C . THR A 1 110 ? 7.176 6.125 -10.348 1.00 88.00 110 THR A C 1
ATOM 880 O O . THR A 1 110 ? 8.178 5.920 -9.659 1.00 88.00 110 THR A O 1
ATOM 883 N N . CYS A 1 111 ? 7.125 5.777 -11.636 1.00 85.38 111 CYS A N 1
ATOM 884 C CA . CYS A 1 111 ? 8.342 5.383 -12.345 1.00 85.38 111 CYS A CA 1
ATOM 885 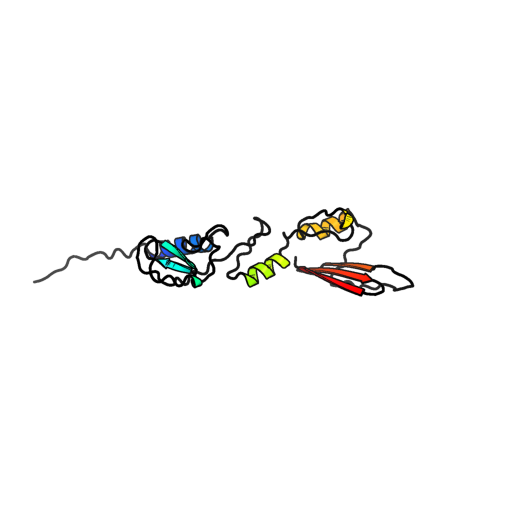C C . CYS A 1 111 ? 9.300 6.580 -12.396 1.00 85.38 111 CYS A C 1
ATOM 887 O O . CYS A 1 111 ? 8.937 7.620 -12.933 1.00 85.38 111 CYS A O 1
ATOM 889 N N . TYR A 1 112 ? 10.535 6.425 -11.922 1.00 79.31 112 TYR A N 1
ATOM 890 C CA . TYR A 1 112 ? 11.604 7.423 -12.021 1.00 79.31 112 TYR A CA 1
ATOM 891 C C . TYR A 1 112 ? 11.779 8.001 -13.428 1.00 79.31 112 TYR A C 1
ATOM 893 O O . TYR A 1 112 ? 11.886 9.216 -13.577 1.00 79.31 112 TYR A O 1
ATOM 901 N N . PHE A 1 113 ? 11.760 7.161 -14.471 1.00 80.06 113 PHE A N 1
ATOM 902 C CA . PHE A 1 113 ? 11.869 7.632 -15.857 1.00 80.06 113 PHE A CA 1
ATOM 903 C C . PHE A 1 113 ? 10.652 8.435 -16.304 1.00 80.06 113 PHE A C 1
ATOM 905 O O . PHE A 1 113 ? 10.736 9.190 -17.261 1.00 80.06 113 PHE A O 1
ATOM 912 N N . CYS A 1 114 ? 9.517 8.288 -15.622 1.00 85.69 114 CYS A N 1
ATOM 913 C CA . CYS A 1 114 ? 8.303 9.063 -15.854 1.00 85.69 114 CYS A CA 1
ATOM 914 C C . CYS A 1 114 ? 8.062 10.127 -14.775 1.00 85.69 114 CYS A C 1
ATOM 916 O O . CYS A 1 114 ? 7.012 10.768 -14.802 1.00 85.69 114 CYS A O 1
ATOM 918 N N . SER A 1 115 ? 9.005 10.355 -13.850 1.00 80.06 115 SER A N 1
ATOM 919 C CA . SER A 1 115 ? 8.821 11.274 -12.716 1.00 80.06 115 SER A CA 1
ATOM 920 C C . SER A 1 115 ? 8.435 12.680 -13.149 1.00 80.06 115 SER A C 1
ATOM 922 O O . SER A 1 115 ? 7.634 13.334 -12.485 1.00 80.06 115 SER A O 1
ATOM 924 N N . PHE A 1 116 ? 8.941 13.128 -14.297 1.00 81.31 116 PHE A N 1
ATOM 925 C CA . PHE A 1 116 ? 8.608 14.432 -14.863 1.00 81.31 116 PHE A CA 1
ATOM 926 C C . PHE A 1 116 ? 7.122 14.574 -15.233 1.00 81.31 116 PHE A C 1
ATOM 928 O O . PHE A 1 116 ? 6.595 15.682 -15.215 1.00 81.31 116 PHE A O 1
ATOM 935 N N . LYS A 1 117 ? 6.427 13.465 -15.522 1.00 82.19 117 LYS A N 1
ATOM 936 C CA . LYS A 1 117 ? 4.993 13.445 -15.848 1.00 82.19 117 LYS A CA 1
ATOM 937 C C . LYS A 1 117 ? 4.095 13.313 -14.615 1.00 82.19 117 LYS A C 1
ATOM 939 O O . LYS A 1 117 ? 2.882 13.389 -14.761 1.00 82.19 117 LYS A O 1
ATOM 944 N N . LYS A 1 118 ? 4.667 13.077 -13.424 1.00 82.12 118 LYS A N 1
ATOM 945 C CA . LYS A 1 118 ? 3.940 12.837 -12.160 1.00 82.12 118 LYS A CA 1
ATOM 946 C C . LYS A 1 118 ? 2.849 11.753 -12.254 1.00 82.12 118 LYS A C 1
ATOM 948 O O . LYS A 1 118 ? 1.896 11.768 -11.481 1.00 82.12 118 LYS A O 1
ATOM 953 N N . VAL A 1 119 ? 2.986 10.811 -13.188 1.00 85.06 119 VAL A N 1
ATOM 954 C CA . VAL A 1 119 ? 2.037 9.704 -13.351 1.00 85.06 119 VAL A CA 1
ATOM 955 C C . VAL A 1 119 ? 2.281 8.686 -12.247 1.00 85.06 119 VAL A C 1
ATOM 957 O O . VAL A 1 119 ? 3.405 8.206 -12.088 1.00 85.06 119 VAL A O 1
ATOM 960 N N . GLN A 1 120 ? 1.223 8.357 -11.513 1.00 90.31 120 GLN A N 1
ATOM 961 C CA . GLN A 1 120 ? 1.245 7.354 -10.459 1.00 90.31 120 GLN A CA 1
ATOM 962 C C . GLN A 1 120 ? 0.420 6.138 -10.859 1.00 90.31 120 GLN A C 1
ATOM 964 O O . GLN A 1 120 ? -0.623 6.262 -11.501 1.00 90.31 120 GLN A O 1
ATOM 969 N N . PHE A 1 121 ? 0.878 4.965 -10.452 1.00 91.31 121 PHE A N 1
ATOM 970 C CA . PHE A 1 121 ? 0.180 3.704 -10.664 1.00 91.31 121 PHE A CA 1
ATOM 971 C C . PHE A 1 121 ? 0.511 2.725 -9.527 1.00 91.31 121 PHE A C 1
ATOM 973 O O . PHE A 1 121 ? 1.500 2.931 -8.817 1.00 91.31 121 PHE A O 1
ATOM 980 N N . PRO A 1 122 ? -0.291 1.665 -9.324 1.00 92.06 122 PRO A N 1
ATOM 981 C CA . PRO A 1 122 ? -0.035 0.696 -8.263 1.00 92.06 122 PRO A CA 1
ATOM 982 C C . PRO A 1 122 ? 1.316 -0.008 -8.431 1.00 92.06 122 PRO A C 1
ATOM 984 O O . PRO A 1 122 ? 1.696 -0.364 -9.549 1.00 92.06 122 PRO A O 1
ATOM 987 N N . LEU A 1 123 ? 2.016 -0.274 -7.326 1.00 88.50 123 LEU A N 1
ATOM 988 C CA . LEU A 1 123 ? 3.338 -0.908 -7.338 1.00 88.50 123 LEU A CA 1
ATOM 989 C C . LEU A 1 123 ? 3.373 -2.225 -8.127 1.00 88.50 123 LEU A C 1
ATOM 991 O O . LEU A 1 123 ? 4.306 -2.429 -8.903 1.00 88.50 123 LEU A O 1
ATOM 995 N N . TYR A 1 124 ? 2.355 -3.081 -8.008 1.00 87.38 124 TYR A N 1
ATOM 996 C CA . TYR A 1 124 ? 2.307 -4.352 -8.746 1.00 87.38 124 TYR A CA 1
ATOM 997 C C . TYR A 1 124 ? 2.327 -4.184 -10.282 1.00 87.38 124 TYR A C 1
ATOM 999 O O . TYR A 1 124 ? 2.681 -5.117 -11.000 1.00 87.38 124 TYR A O 1
ATOM 1007 N N . VAL A 1 125 ? 1.977 -2.999 -10.801 1.00 91.12 125 VAL A N 1
ATOM 1008 C CA . VAL A 1 125 ? 1.998 -2.671 -12.239 1.00 91.12 125 VAL A CA 1
ATOM 1009 C C . VAL A 1 125 ? 3.387 -2.211 -12.698 1.00 91.12 125 VAL A C 1
ATOM 1011 O O . VAL A 1 125 ? 3.684 -2.258 -13.892 1.00 91.12 125 VAL A O 1
ATOM 1014 N N . LEU A 1 126 ? 4.273 -1.806 -11.781 1.00 86.81 126 LEU A N 1
ATOM 1015 C CA . LEU A 1 126 ? 5.558 -1.176 -12.106 1.00 86.81 126 LEU A CA 1
ATOM 1016 C C . LEU A 1 126 ? 6.456 -2.056 -12.984 1.00 86.81 126 LEU A C 1
ATOM 1018 O O . LEU A 1 126 ? 7.036 -1.559 -13.946 1.00 86.81 126 LEU A O 1
ATOM 1022 N N . THR A 1 127 ? 6.535 -3.360 -12.714 1.00 84.56 127 THR A N 1
ATOM 1023 C CA . THR A 1 127 ? 7.327 -4.294 -13.534 1.00 84.56 127 THR A CA 1
ATOM 1024 C C . THR A 1 127 ? 6.828 -4.335 -14.981 1.00 84.56 127 THR A C 1
ATOM 1026 O O . THR A 1 127 ? 7.628 -4.263 -15.911 1.00 84.56 127 THR A O 1
ATOM 1029 N N . ASN A 1 128 ? 5.507 -4.396 -15.177 1.00 88.81 128 ASN A N 1
ATOM 1030 C CA . ASN A 1 128 ? 4.898 -4.399 -16.507 1.00 88.81 128 ASN A CA 1
ATOM 1031 C C . ASN A 1 128 ? 5.076 -3.045 -17.212 1.00 88.81 128 ASN A C 1
ATOM 1033 O O . ASN A 1 128 ? 5.394 -2.996 -18.396 1.00 88.81 128 ASN A O 1
ATOM 1037 N N . HIS A 1 129 ? 4.938 -1.940 -16.472 1.00 90.12 129 HIS A N 1
ATOM 1038 C CA . HIS A 1 129 ? 5.206 -0.594 -16.983 1.00 90.12 129 HIS A CA 1
ATOM 1039 C C . HIS A 1 129 ? 6.634 -0.473 -17.532 1.00 90.12 129 HIS A C 1
ATOM 1041 O O . HIS A 1 129 ? 6.821 0.002 -18.650 1.00 90.12 129 HIS A O 1
ATOM 1047 N N . ILE A 1 130 ? 7.641 -0.920 -16.776 1.00 86.38 130 ILE A N 1
ATOM 1048 C CA . ILE A 1 130 ? 9.046 -0.864 -17.210 1.00 86.38 130 ILE A CA 1
ATOM 1049 C C . ILE A 1 130 ? 9.247 -1.704 -18.474 1.00 86.38 130 ILE A C 1
ATOM 1051 O O . ILE A 1 130 ? 9.803 -1.195 -19.443 1.00 86.38 130 ILE A O 1
ATOM 1055 N N . ALA A 1 131 ? 8.734 -2.936 -18.505 1.00 86.94 131 ALA A N 1
ATOM 1056 C CA . ALA A 1 131 ? 8.868 -3.815 -19.665 1.00 86.94 131 ALA A CA 1
ATOM 1057 C C . ALA A 1 131 ? 8.250 -3.222 -20.949 1.00 86.94 131 ALA A C 1
ATOM 1059 O O . ALA A 1 131 ? 8.829 -3.358 -22.024 1.00 86.94 131 ALA A O 1
ATOM 1060 N N . CYS A 1 132 ? 7.105 -2.539 -20.842 1.00 90.25 132 CYS A N 1
ATOM 1061 C CA . CYS A 1 132 ? 6.393 -1.982 -21.995 1.00 90.25 132 CYS A CA 1
ATOM 1062 C C . CYS A 1 132 ? 6.918 -0.612 -22.451 1.00 90.25 132 CYS A C 1
ATOM 1064 O O . CYS A 1 132 ? 6.976 -0.347 -23.649 1.00 90.25 132 CYS A O 1
ATOM 1066 N N . TYR A 1 133 ? 7.264 0.277 -21.515 1.00 89.38 133 TYR A N 1
ATOM 1067 C CA . TYR A 1 133 ? 7.577 1.683 -21.818 1.00 89.38 133 TYR A CA 1
ATOM 1068 C C . TYR A 1 133 ? 9.063 2.028 -21.700 1.00 89.38 133 TYR A C 1
ATOM 1070 O O . TYR A 1 133 ? 9.492 3.076 -22.188 1.00 89.38 133 TYR A O 1
ATOM 1078 N N . HIS A 1 134 ? 9.848 1.167 -21.055 1.00 86.69 134 HIS A N 1
ATOM 1079 C CA . HIS A 1 134 ? 11.292 1.310 -20.895 1.00 86.69 134 HIS A CA 1
ATOM 1080 C C . HIS A 1 134 ? 12.018 -0.005 -21.244 1.00 86.69 134 HIS A C 1
ATOM 1082 O O . HIS A 1 134 ? 12.809 -0.486 -20.438 1.00 86.69 134 HIS A O 1
ATOM 1088 N N . PRO A 1 135 ? 11.778 -0.614 -22.424 1.00 84.12 135 PRO A N 1
ATOM 1089 C CA . PRO A 1 135 ? 12.326 -1.931 -22.772 1.00 84.12 135 PRO A CA 1
ATOM 1090 C C . PRO A 1 135 ? 13.863 -1.976 -22.829 1.00 84.12 135 PRO A C 1
ATOM 1092 O O . PRO A 1 135 ? 14.455 -3.046 -22.709 1.00 84.12 135 PRO A O 1
ATOM 1095 N N . GLN A 1 136 ? 14.522 -0.825 -22.989 1.00 81.88 136 GLN A N 1
ATOM 1096 C CA . GLN A 1 136 ? 15.977 -0.694 -22.884 1.00 81.88 136 GLN A CA 1
ATOM 1097 C C . GLN A 1 136 ? 16.500 -0.955 -21.461 1.00 81.88 136 GLN A C 1
ATOM 1099 O O . GLN A 1 136 ? 17.667 -1.296 -21.268 1.00 81.88 136 GLN A O 1
ATOM 1104 N N . GLU A 1 137 ? 15.632 -0.814 -20.460 1.00 80.06 137 GLU A N 1
ATOM 1105 C CA . GLU A 1 137 ? 15.932 -1.039 -19.056 1.00 80.06 137 GLU A CA 1
ATOM 1106 C C . GLU A 1 137 ? 15.640 -2.497 -18.717 1.00 80.06 137 GLU A C 1
ATOM 1108 O O . GLU A 1 137 ? 14.516 -2.896 -18.408 1.00 80.06 137 GLU A O 1
ATOM 1113 N N . ARG A 1 138 ? 16.681 -3.325 -18.798 1.00 78.62 138 ARG A N 1
ATOM 1114 C CA . ARG A 1 138 ? 16.572 -4.745 -18.466 1.00 78.62 138 ARG A CA 1
ATOM 1115 C C . ARG A 1 138 ? 16.205 -4.929 -16.989 1.00 78.62 138 ARG A C 1
ATOM 1117 O O . ARG A 1 138 ? 16.856 -4.372 -16.103 1.00 78.62 138 ARG A O 1
ATOM 1124 N N . ILE A 1 139 ? 15.205 -5.774 -16.741 1.00 82.38 139 ILE A N 1
ATOM 1125 C CA . ILE A 1 139 ? 14.871 -6.284 -15.409 1.00 82.38 139 ILE A CA 1
ATOM 1126 C C . ILE A 1 139 ? 15.698 -7.549 -15.173 1.00 82.38 139 ILE A C 1
ATOM 1128 O O . ILE A 1 139 ? 15.630 -8.498 -15.952 1.00 82.38 139 ILE A O 1
ATOM 1132 N N . PHE A 1 140 ? 16.505 -7.529 -14.122 1.00 83.00 140 PHE A N 1
ATOM 1133 C CA . PHE A 1 140 ? 17.379 -8.614 -13.699 1.00 83.00 140 PHE A CA 1
ATOM 1134 C C . PHE A 1 140 ? 16.660 -9.490 -12.675 1.00 83.00 140 PHE A C 1
ATOM 1136 O O . PHE A 1 140 ? 15.903 -8.984 -11.844 1.00 83.00 140 PHE A O 1
ATOM 1143 N N . ALA A 1 141 ? 16.895 -10.795 -12.717 1.00 83.31 141 ALA A N 1
ATOM 1144 C CA . ALA A 1 141 ? 16.537 -11.685 -11.621 1.00 83.31 141 ALA A CA 1
ATOM 1145 C C . ALA A 1 141 ? 17.540 -11.532 -10.467 1.00 83.31 141 ALA A C 1
ATOM 1147 O O . ALA A 1 141 ? 18.681 -11.128 -10.675 1.00 83.31 141 ALA A O 1
ATOM 1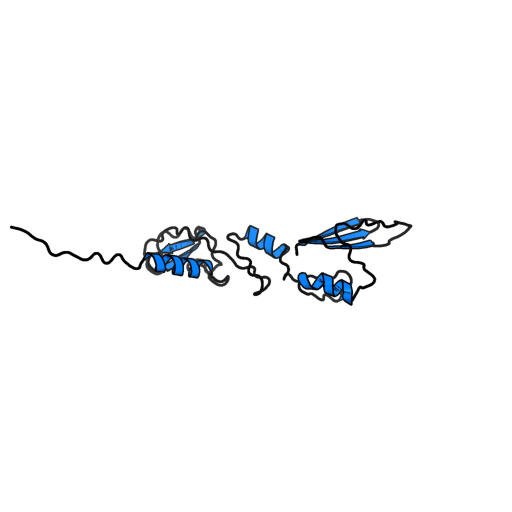148 N N . GLU A 1 142 ? 17.141 -11.891 -9.249 1.00 79.06 142 GLU A N 1
ATOM 1149 C CA . GLU A 1 142 ? 18.031 -11.886 -8.075 1.00 79.06 142 GLU A CA 1
ATOM 1150 C C . GLU A 1 142 ? 19.285 -12.759 -8.259 1.00 79.06 142 GLU A C 1
ATOM 1152 O O . GLU A 1 142 ? 20.357 -12.427 -7.761 1.00 79.06 142 GLU A O 1
ATOM 1157 N N . SER A 1 143 ? 19.178 -13.842 -9.030 1.00 81.88 143 SER A N 1
ATOM 1158 C CA . SER A 1 143 ? 20.300 -14.720 -9.377 1.00 81.88 143 SER A CA 1
ATOM 1159 C C . SER A 1 143 ? 21.242 -14.147 -10.440 1.00 81.88 143 SER A C 1
ATOM 1161 O O . SER A 1 143 ? 22.291 -14.739 -10.706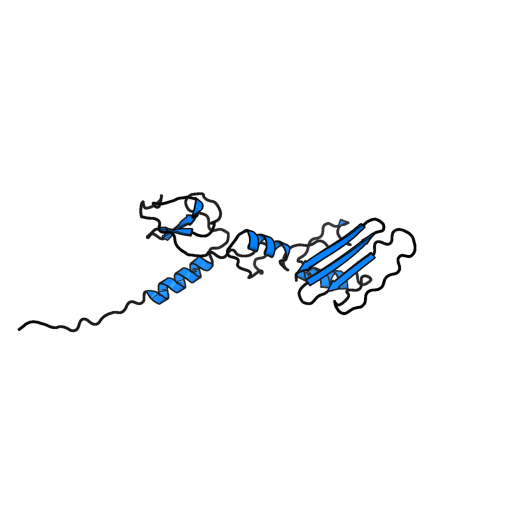 1.00 81.88 143 SER A O 1
ATOM 1163 N N . ASP A 1 144 ? 20.873 -13.048 -11.100 1.00 82.12 144 ASP A N 1
ATOM 1164 C CA . ASP A 1 144 ? 21.666 -12.505 -12.195 1.00 82.12 144 ASP A CA 1
ATOM 1165 C C . ASP A 1 144 ? 22.920 -11.815 -11.658 1.00 82.12 144 ASP A C 1
ATOM 1167 O O . ASP A 1 144 ? 22.873 -10.934 -10.798 1.00 82.12 144 ASP A O 1
ATOM 1171 N N . LYS A 1 145 ? 24.072 -12.156 -12.236 1.00 78.56 145 LYS A N 1
ATOM 1172 C CA . LYS A 1 145 ? 25.300 -11.401 -11.998 1.00 78.56 145 LYS A CA 1
ATOM 1173 C C . LYS A 1 145 ? 25.246 -10.096 -12.792 1.00 78.56 145 LYS A C 1
ATOM 1175 O O . LYS A 1 145 ? 25.257 -10.109 -14.022 1.00 78.56 145 LYS A O 1
ATOM 1180 N N . ILE A 1 146 ? 25.221 -8.968 -12.087 1.00 72.06 146 ILE A N 1
ATOM 1181 C CA . ILE A 1 146 ? 25.157 -7.633 -12.691 1.00 72.06 146 ILE A CA 1
ATOM 1182 C C . ILE A 1 146 ? 26.553 -7.008 -12.668 1.00 72.06 146 ILE A C 1
ATOM 1184 O O . ILE A 1 146 ? 27.094 -6.715 -11.605 1.00 72.06 146 ILE A O 1
ATOM 1188 N N . SER A 1 147 ? 27.131 -6.778 -13.844 1.00 70.25 147 SER A N 1
ATOM 1189 C CA . SER A 1 147 ? 28.370 -6.014 -14.021 1.00 70.25 147 SER A CA 1
ATOM 1190 C C . SER A 1 147 ? 28.100 -4.757 -14.841 1.00 70.25 147 SER A C 1
ATOM 1192 O O . SER A 1 147 ? 27.353 -4.800 -15.820 1.00 70.25 147 SER A O 1
ATOM 1194 N N . PHE A 1 148 ? 28.715 -3.641 -14.466 1.00 68.62 148 PHE A N 1
ATOM 1195 C CA . PHE A 1 148 ? 28.672 -2.394 -15.222 1.00 68.62 148 PHE A CA 1
ATOM 1196 C C . PHE A 1 148 ? 30.030 -1.702 -15.145 1.00 68.62 148 PHE A C 1
ATOM 1198 O O . PHE A 1 148 ? 30.718 -1.782 -14.129 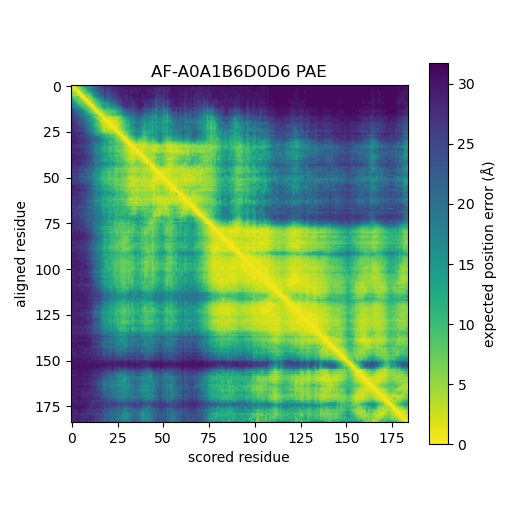1.00 68.62 148 PHE A O 1
ATOM 1205 N N . PHE A 1 149 ? 30.403 -1.045 -16.238 1.00 64.56 149 PHE A N 1
ATOM 1206 C CA . PHE A 1 149 ? 31.646 -0.295 -16.351 1.00 64.56 149 PHE A CA 1
ATOM 1207 C C . PHE A 1 149 ? 31.365 1.177 -16.048 1.00 64.56 149 PHE A C 1
ATOM 1209 O O . PHE A 1 149 ? 30.411 1.754 -16.572 1.00 64.56 149 PHE A O 1
ATOM 1216 N N . LEU A 1 150 ? 32.166 1.761 -15.159 1.00 62.81 150 LEU A N 1
ATOM 1217 C CA . LEU A 1 150 ? 32.092 3.166 -14.757 1.00 62.81 150 LEU A CA 1
ATOM 1218 C C . LEU A 1 150 ? 33.122 3.968 -15.560 1.00 62.81 150 LEU A C 1
ATOM 1220 O O . LEU A 1 150 ? 34.041 4.559 -15.000 1.00 62.81 150 LEU A O 1
ATOM 1224 N N . ASP A 1 151 ? 32.987 3.968 -16.882 1.00 55.03 151 ASP A N 1
ATOM 1225 C CA . ASP A 1 151 ? 33.944 4.649 -17.751 1.00 55.03 151 ASP A CA 1
ATOM 1226 C C . ASP A 1 151 ? 33.488 6.102 -17.984 1.00 55.03 151 ASP A C 1
ATOM 1228 O O . ASP A 1 151 ? 32.714 6.395 -18.888 1.00 55.03 151 ASP A O 1
ATOM 1232 N N . SER A 1 152 ? 33.992 7.018 -17.147 1.00 52.06 152 SER A N 1
ATOM 1233 C CA . SER A 1 152 ? 34.043 8.492 -17.326 1.00 52.06 152 SER A CA 1
ATOM 1234 C C . SER A 1 152 ? 32.726 9.295 -17.545 1.00 52.06 152 SER A C 1
ATOM 1236 O O . SER A 1 152 ? 32.229 9.397 -18.658 1.00 52.06 152 SER A O 1
ATOM 1238 N N . ILE A 1 153 ? 32.301 10.030 -16.491 1.00 57.16 153 ILE A N 1
ATOM 1239 C CA . ILE A 1 153 ? 31.310 11.153 -16.402 1.00 57.16 153 ILE A CA 1
ATOM 1240 C C . ILE A 1 153 ? 29.831 10.833 -16.779 1.00 57.16 153 ILE A C 1
ATOM 1242 O O . ILE A 1 153 ? 29.538 9.967 -17.592 1.00 57.16 153 ILE A O 1
ATOM 1246 N N . PRO A 1 154 ? 28.849 11.523 -16.159 1.00 53.50 154 PRO A N 1
ATOM 1247 C CA . PRO A 1 154 ? 27.942 10.945 -15.175 1.00 53.50 154 PRO A CA 1
ATOM 1248 C C . PRO A 1 154 ? 26.921 9.995 -15.828 1.00 53.50 154 PRO A C 1
ATOM 1250 O O . PRO A 1 154 ? 25.787 10.377 -16.125 1.00 53.50 154 PRO A O 1
ATOM 1253 N N . THR A 1 155 ? 27.275 8.730 -16.013 1.00 59.88 155 THR A N 1
ATOM 1254 C CA . THR A 1 155 ? 26.278 7.714 -16.334 1.00 59.88 155 THR A CA 1
ATOM 1255 C C . THR A 1 155 ? 25.509 7.406 -15.054 1.00 59.88 15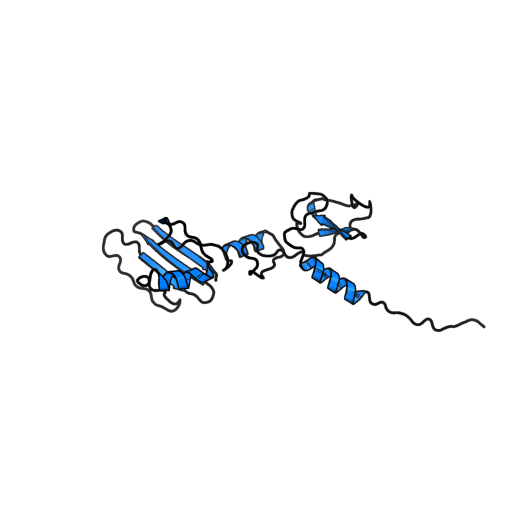5 THR A C 1
ATOM 1257 O O . THR A 1 155 ? 25.994 6.733 -14.149 1.00 59.88 155 THR A O 1
ATOM 1260 N N . ARG A 1 156 ? 24.295 7.960 -14.926 1.00 67.75 156 ARG A N 1
ATOM 1261 C CA . ARG A 1 156 ? 23.357 7.442 -13.928 1.00 67.75 156 ARG A CA 1
ATOM 1262 C C . ARG A 1 156 ? 22.986 6.028 -14.355 1.00 67.75 156 ARG A C 1
ATOM 1264 O O . ARG A 1 156 ? 22.309 5.854 -15.364 1.00 67.75 156 ARG A O 1
ATOM 1271 N N . ILE A 1 157 ? 23.461 5.033 -13.620 1.00 71.88 157 ILE A N 1
ATOM 1272 C CA . ILE A 1 157 ? 23.177 3.629 -13.894 1.00 71.88 157 ILE A CA 1
ATOM 1273 C C . ILE A 1 157 ? 21.894 3.268 -13.161 1.00 71.88 157 ILE A C 1
ATOM 1275 O O . ILE A 1 157 ? 21.807 3.402 -11.939 1.00 71.88 157 ILE A O 1
ATOM 1279 N N . PHE A 1 158 ? 20.918 2.784 -13.922 1.00 75.06 158 PHE A N 1
ATOM 1280 C CA . PHE A 1 158 ? 19.679 2.226 -13.403 1.00 75.06 158 PHE A CA 1
ATOM 1281 C C . PHE A 1 158 ? 19.717 0.708 -13.562 1.00 75.06 158 PHE A C 1
ATOM 1283 O O . PHE A 1 158 ? 20.029 0.191 -14.638 1.00 75.06 158 PHE A O 1
ATOM 1290 N N . LYS A 1 159 ? 19.436 -0.020 -12.478 1.00 77.94 159 LYS A N 1
ATOM 1291 C CA . LYS A 1 159 ? 19.209 -1.469 -12.521 1.00 77.94 159 LYS A CA 1
ATOM 1292 C C . LYS A 1 159 ? 17.949 -1.814 -11.747 1.00 77.94 159 LYS A C 1
ATOM 1294 O O . LYS A 1 159 ? 17.791 -1.412 -10.593 1.00 77.94 159 LYS A O 1
ATOM 1299 N N . PHE A 1 160 ? 17.079 -2.571 -12.404 1.00 81.38 160 PHE A N 1
ATOM 1300 C CA . PHE A 1 160 ? 15.874 -3.138 -11.816 1.00 81.38 160 PHE A CA 1
ATOM 1301 C C . PHE A 1 160 ? 16.147 -4.588 -11.500 1.00 81.38 160 PHE A C 1
ATOM 1303 O O . PHE A 1 160 ? 16.482 -5.345 -12.403 1.00 81.38 160 PHE A O 1
ATOM 1310 N N . ILE A 1 161 ? 16.011 -4.972 -10.242 1.00 80.81 161 ILE A N 1
ATOM 1311 C CA . ILE A 1 161 ? 16.223 -6.352 -9.819 1.00 80.81 161 ILE A CA 1
ATOM 1312 C C . ILE A 1 161 ? 14.910 -6.840 -9.236 1.00 80.81 161 ILE A C 1
ATOM 1314 O O . ILE A 1 161 ? 14.365 -6.206 -8.337 1.00 80.81 161 ILE A O 1
ATOM 1318 N N . LYS A 1 162 ? 14.380 -7.940 -9.755 1.00 82.06 162 LYS A N 1
ATOM 1319 C CA . LYS A 1 162 ? 13.191 -8.595 -9.225 1.00 82.06 162 LYS A CA 1
ATOM 1320 C C . LYS A 1 162 ? 13.635 -9.775 -8.363 1.00 82.06 162 LYS A C 1
ATOM 1322 O O . LYS A 1 162 ? 14.205 -10.738 -8.876 1.00 82.06 162 LYS A O 1
ATOM 1327 N N . GLY A 1 163 ? 13.381 -9.665 -7.066 1.00 76.31 163 GLY A N 1
ATOM 1328 C CA . GLY A 1 163 ? 13.459 -10.768 -6.117 1.00 76.31 163 GLY A CA 1
ATOM 1329 C C . GLY A 1 163 ? 12.147 -11.544 -6.056 1.00 76.31 163 GLY A C 1
ATOM 1330 O O . GLY A 1 163 ? 11.191 -11.252 -6.783 1.00 76.31 163 GLY A O 1
ATOM 1331 N N . LYS A 1 164 ? 12.107 -12.543 -5.175 1.00 75.38 164 LYS A N 1
ATOM 1332 C CA . LYS A 1 164 ? 10.916 -13.376 -4.964 1.00 75.38 164 LYS A CA 1
ATOM 1333 C C . LYS A 1 164 ? 9.714 -12.560 -4.467 1.00 75.38 164 LYS A C 1
ATOM 1335 O O . LYS A 1 164 ? 8.651 -12.629 -5.074 1.00 75.38 164 LYS A O 1
ATOM 1340 N N . ASP A 1 165 ? 9.938 -11.742 -3.438 1.00 74.38 165 ASP A N 1
ATOM 1341 C CA . ASP A 1 165 ? 8.903 -10.967 -2.729 1.00 74.38 165 ASP A CA 1
ATOM 1342 C C . ASP A 1 165 ? 9.230 -9.461 -2.707 1.00 74.38 165 ASP A C 1
ATOM 1344 O O . ASP A 1 165 ? 8.741 -8.684 -1.887 1.00 74.38 165 ASP A O 1
ATOM 1348 N N . CYS A 1 166 ? 10.139 -9.029 -3.580 1.00 73.50 166 CYS A N 1
ATOM 1349 C CA . CYS A 1 166 ? 10.602 -7.653 -3.623 1.00 73.50 166 CYS A CA 1
ATOM 1350 C C . CYS A 1 166 ? 11.154 -7.267 -4.995 1.00 73.50 166 CYS A C 1
ATOM 1352 O O . CYS A 1 166 ? 11.410 -8.086 -5.875 1.00 73.50 166 CYS A O 1
ATOM 1354 N N . MET A 1 167 ? 11.336 -5.971 -5.176 1.00 78.06 167 MET A N 1
ATOM 1355 C CA . MET A 1 167 ? 11.948 -5.342 -6.319 1.00 78.06 167 MET A CA 1
ATOM 1356 C C . MET A 1 167 ? 12.902 -4.263 -5.825 1.00 78.06 167 MET A C 1
ATOM 1358 O O . MET A 1 167 ? 12.556 -3.418 -5.000 1.00 78.06 167 MET A O 1
ATOM 1362 N N . PHE A 1 168 ? 14.106 -4.277 -6.372 1.00 77.69 168 PHE A N 1
ATOM 1363 C CA . PHE A 1 168 ? 15.148 -3.322 -6.065 1.00 77.69 168 PHE A CA 1
ATOM 1364 C C . PHE A 1 168 ? 15.331 -2.373 -7.233 1.00 77.69 168 PHE A C 1
ATOM 1366 O O . PHE A 1 168 ? 15.371 -2.775 -8.400 1.00 77.69 168 PHE A O 1
ATOM 1373 N N . TRP A 1 169 ? 15.500 -1.109 -6.887 1.00 79.06 169 TRP A N 1
ATOM 1374 C CA . TRP A 1 169 ? 15.965 -0.085 -7.788 1.00 79.06 169 TRP A CA 1
ATOM 1375 C C . TRP A 1 169 ? 17.330 0.391 -7.342 1.00 79.06 169 TRP A C 1
ATOM 1377 O O . TRP A 1 169 ? 17.463 1.138 -6.373 1.00 79.06 169 TRP A O 1
ATOM 1387 N N . LEU A 1 170 ? 18.350 -0.021 -8.075 1.00 76.31 170 LEU A N 1
ATOM 1388 C CA . LEU A 1 170 ? 19.686 0.501 -7.886 1.00 76.31 170 LEU A CA 1
ATOM 1389 C C . LEU A 1 170 ? 19.877 1.701 -8.815 1.00 76.31 170 LEU A C 1
ATOM 1391 O O . LEU A 1 170 ? 19.796 1.567 -10.037 1.00 76.31 170 LEU A O 1
ATOM 1395 N N . VAL A 1 171 ? 20.102 2.869 -8.217 1.00 76.19 171 VAL A N 1
ATOM 1396 C CA . VAL A 1 171 ? 20.443 4.114 -8.904 1.00 76.19 171 VAL A CA 1
ATOM 1397 C C . VAL A 1 171 ? 21.845 4.508 -8.478 1.00 76.19 171 VAL A C 1
ATOM 1399 O O . VAL A 1 171 ? 22.053 4.955 -7.352 1.00 76.19 171 VAL A O 1
ATOM 1402 N N . ILE A 1 172 ? 22.810 4.364 -9.375 1.00 73.25 172 ILE A N 1
ATOM 1403 C CA . ILE A 1 172 ? 24.190 4.787 -9.131 1.00 73.25 172 ILE A CA 1
ATOM 1404 C C . ILE A 1 172 ? 24.425 6.061 -9.923 1.00 73.25 172 ILE A C 1
ATOM 1406 O O . ILE A 1 172 ? 24.135 6.120 -11.112 1.00 73.25 172 ILE A O 1
ATOM 1410 N N . SER A 1 173 ? 24.926 7.092 -9.262 1.00 69.75 173 SER A N 1
ATOM 1411 C CA . SER A 1 173 ? 25.374 8.341 -9.869 1.00 69.75 173 SER A CA 1
ATOM 1412 C C . SER A 1 173 ? 26.783 8.659 -9.383 1.00 69.75 173 SER A C 1
ATOM 1414 O O . SER A 1 173 ? 27.207 8.113 -8.368 1.00 69.75 173 SER A O 1
ATOM 1416 N N . TYR A 1 174 ? 27.482 9.545 -10.095 1.00 65.62 174 TYR A N 1
ATOM 1417 C CA . TYR A 1 174 ? 28.883 9.890 -9.826 1.00 65.62 174 TYR A CA 1
ATOM 1418 C C . TYR A 1 174 ? 29.156 10.219 -8.344 1.00 65.62 174 TYR A C 1
ATOM 1420 O O . TYR A 1 174 ? 30.111 9.704 -7.777 1.00 65.62 174 TYR A O 1
ATOM 1428 N N . ASP A 1 175 ? 28.255 10.968 -7.698 1.00 63.19 175 ASP A N 1
ATOM 1429 C CA . ASP A 1 175 ? 28.426 11.400 -6.302 1.00 63.19 175 ASP A CA 1
ATOM 1430 C C . ASP A 1 175 ? 27.591 10.605 -5.288 1.00 63.19 175 ASP A C 1
ATOM 1432 O O . ASP A 1 175 ? 27.733 10.797 -4.085 1.00 63.19 175 ASP A O 1
ATOM 1436 N N . ASN A 1 176 ? 26.651 9.768 -5.741 1.00 63.94 176 ASN A N 1
ATOM 1437 C CA . ASN A 1 176 ? 25.666 9.141 -4.859 1.00 63.94 176 ASN A CA 1
ATOM 1438 C C . ASN A 1 176 ? 25.148 7.820 -5.417 1.00 63.94 176 ASN A C 1
ATOM 1440 O O . ASN A 1 176 ? 24.688 7.754 -6.558 1.00 63.94 176 ASN A O 1
ATOM 1444 N N . SER A 1 177 ? 25.092 6.802 -4.564 1.00 65.62 177 SER A N 1
ATOM 1445 C CA . SER A 1 177 ? 24.349 5.573 -4.837 1.00 65.62 177 SER A CA 1
ATOM 1446 C C . SER A 1 177 ? 23.097 5.535 -3.969 1.00 65.62 177 SER A C 1
ATOM 1448 O O . SER A 1 177 ? 23.168 5.724 -2.757 1.00 65.62 177 SER A O 1
ATOM 1450 N N . LYS A 1 178 ? 21.938 5.313 -4.588 1.00 68.75 178 LYS A N 1
ATOM 1451 C CA . LYS A 1 178 ? 20.659 5.117 -3.905 1.00 68.75 178 LYS A CA 1
ATOM 1452 C C . LYS A 1 178 ? 20.106 3.752 -4.276 1.00 68.75 178 LYS A C 1
ATOM 1454 O O . LYS A 1 178 ? 19.942 3.443 -5.453 1.00 68.75 178 LYS A O 1
ATOM 1459 N N . LEU A 1 179 ? 19.796 2.961 -3.258 1.00 66.94 179 LEU A N 1
ATOM 1460 C CA . LEU A 1 179 ? 19.040 1.728 -3.398 1.00 66.94 179 LEU A CA 1
ATOM 1461 C C . LEU A 1 179 ? 17.620 1.996 -2.905 1.00 66.94 179 LEU A C 1
ATOM 1463 O O . LEU A 1 179 ? 17.427 2.345 -1.742 1.00 66.94 179 LEU A O 1
ATOM 1467 N N . PHE A 1 180 ? 16.633 1.842 -3.779 1.00 68.00 180 PHE A N 1
ATOM 1468 C CA . PHE A 1 180 ? 15.233 1.826 -3.379 1.00 68.00 180 PHE A CA 1
ATOM 1469 C C . PHE A 1 180 ? 14.770 0.379 -3.322 1.00 68.00 180 PHE A C 1
ATOM 1471 O O . PHE A 1 180 ? 14.959 -0.375 -4.273 1.00 68.00 180 PHE A O 1
ATOM 1478 N N . ILE A 1 181 ? 14.176 -0.006 -2.199 1.00 67.75 181 ILE A N 1
ATOM 1479 C CA . ILE A 1 181 ? 13.645 -1.349 -1.989 1.00 67.75 181 ILE A CA 1
ATOM 1480 C C . ILE A 1 181 ? 12.128 -1.242 -1.985 1.00 67.75 181 ILE A C 1
ATOM 1482 O O . ILE A 1 181 ? 11.550 -0.405 -1.290 1.00 67.75 181 ILE A O 1
ATOM 1486 N N . PHE A 1 182 ? 11.489 -2.085 -2.779 1.00 71.38 182 PHE A N 1
ATOM 1487 C CA . PHE A 1 182 ? 10.048 -2.204 -2.871 1.00 71.38 182 PHE A CA 1
ATOM 1488 C C . PHE A 1 182 ? 9.687 -3.649 -2.565 1.00 71.38 182 PHE A C 1
ATOM 1490 O O . PHE A 1 182 ? 10.177 -4.540 -3.235 1.00 71.38 182 PHE A O 1
ATOM 1497 N N . TYR A 1 183 ? 8.852 -3.910 -1.575 1.00 65.50 183 TYR A N 1
ATOM 1498 C CA . TYR A 1 183 ? 8.345 -5.264 -1.346 1.00 65.50 183 TYR A CA 1
ATOM 1499 C C . TYR A 1 183 ? 7.074 -5.461 -2.185 1.00 65.50 183 TYR A C 1
ATOM 1501 O O . TYR A 1 183 ? 6.345 -4.490 -2.416 1.00 65.50 183 TYR A O 1
ATOM 1509 N N . LEU A 1 184 ? 6.878 -6.665 -2.722 1.00 56.91 184 LEU A N 1
ATOM 1510 C CA . LEU A 1 184 ? 5.805 -7.018 -3.660 1.00 56.91 184 LEU A CA 1
ATOM 1511 C C . LEU A 1 184 ? 4.769 -7.942 -3.017 1.00 56.91 184 LEU A C 1
ATOM 1513 O O . LEU A 1 184 ? 5.159 -8.759 -2.161 1.00 56.91 184 LEU A O 1
#

Solvent-accessible surface area (backbone atoms only — not comparable to full-atom values): 11114 Å² total; per-residue (Å²): 136,81,86,84,80,88,78,79,80,77,82,70,83,56,69,69,52,51,54,53,49,49,58,54,48,41,57,48,54,86,79,52,49,16,80,78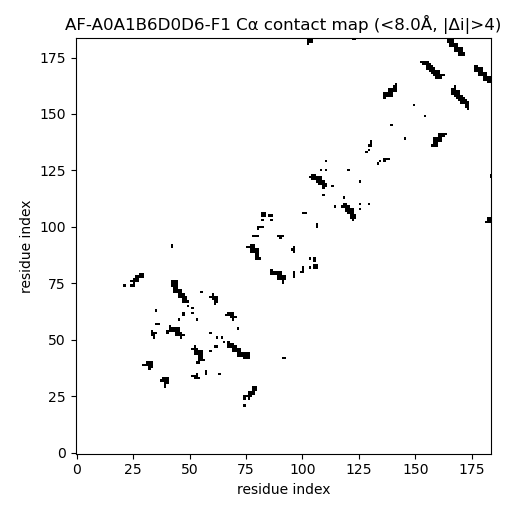,80,70,41,70,62,47,65,49,30,24,35,23,92,82,73,50,52,32,32,50,90,68,71,62,57,47,34,92,88,76,68,39,59,31,42,84,36,88,55,68,43,28,40,58,51,84,69,34,94,85,46,87,52,65,33,65,47,70,67,62,41,55,54,44,56,78,36,37,36,56,30,75,39,58,53,74,95,44,48,92,71,68,56,67,43,37,44,74,48,48,67,59,49,37,57,74,78,36,64,88,59,63,75,36,51,69,86,54,86,84,81,84,83,88,80,77,78,77,64,69,44,79,42,38,33,42,47,95,56,30,36,38,39,40,39,38,39,84,91,48,76,47,78,46,80,41,45,91

Secondary structure (DSSP, 8-state):
------------THHHHHHHHHHHHTT--TT-B-TTT-SBPPSSEEEETT--EEEGGG--SB-TTT-PBEEEE---PPEEPSS-TT---EESSHHHHHHHHHH-TTSEEE-GGGGGGT-EEEGGGHHHHHHHH-TTSPEEETT--------SS---EEEEEE-SSEEEEEEEETTEEEEEEEE-

Foldseek 3Di:
DDDDDDDPDPPDPVVVVVVVVLVVQLCPAQCDAQPPPRHGAQPPWWAFPVGHIHHVVVVDQADPVPRGGTDRDNRQHWYFQPLDPPGPDTHRHDVVSVVCQQQPQQHWDDDPVCVVVVDIGGNVCVVVCCVPPVVVADEAEPPDDDDDDPPDDWDFDWHWYDYPQWIWTWTDTPVDTDIDIHGD

Nearest PDB structures (foldseek):
  5ljc-assembly1_A  TM=7.308E-01  e=9.833E-01  Homo sapiens
  5lje-assembly1_A  TM=7.419E-01  e=1.786E+00  Homo sapiens
  5gkb-assembly1_A  TM=8.199E-01  e=2.880E+00  Drosophila melanogaster
  3fen-assembly1_A  TM=7.434E-01  e=2.713E+00  Homo sapiens
  7oxx-assembly1_A  TM=4.739E-01  e=1.896E+00  Homo sapiens

pLDDT: mean 72.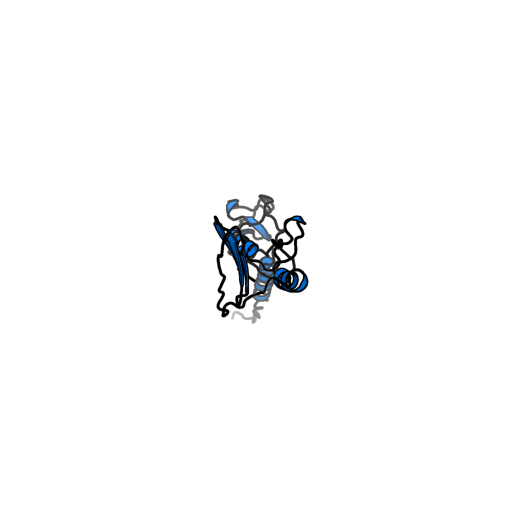76, std 14.61, range [34.16, 92.38]

Radius of gyration: 27.2 Å; Cα contacts (8 Å, |Δi|>4): 280; chains: 1; bounding box: 77×53×73 Å

Mean predicted aligned error: 14.61 Å

Sequence (184 aa):
TIESNPMAEIESSEEESEDELLNTLKRIDNKAVCDFCEDTFLPPIKMCANYHFFCDNCNITKCPRCSDSAKVSLLKIQRKCTLSDKCEVYLNDKDTLEQHEKICKYRMVTCYFCSFKKVQFPLYVLTNHIACYHPQERIFAESDKISFFLDSIPTRIFKFIKGKDCMFWLVISYDNSKLFIFYL

Organism: NCBI:txid38151